Protein AF-A0A7W7GWR1-F1 (afdb_monomer)

Foldseek 3Di:
DDPPDDPPVPVVCCVCVPVVNPDPDFPQDPLVVLLVLLVVLLVVLVVLVVVLVVLVCQLCVLVVVDPDDDDPVSVVVSVVSNVVSVVVSVVSVVSSVVSNLSSQLSNQQSQLCVPPDSSPHRDPLSSCLSSPPPVGDDRPPRPPVRRPHPVSCVVVCCVVCVPPQAPPPDPQFDDWDWDDPDPFKIWTWTAHPQRKIKIWIWGHDPPFQKIKIWIWIAHNVRHTPWIKMKIWGWDADPVQRKIWIKIWIDIPPQTAWIKIWIFGADPVRHTAKIKIWIGGSVRHTAKIWIWGADPLRKIKIWIWGFDADPVRDGDPPDIDTPDMDIDDGDPPPPPPPPPPPPPDPDDDDDDDDDDD

Secondary structure (DSSP, 8-state):
------S-HHHHHHHHS-HHHHS-------HHHHHHHHHHHHHHHHHHHHHHHHHHHHHHHHHHHS-SS--HHHHHHHHHHHHHHHHHHHHHHHHHHHHHHHHHHHHHHHHHHHSS-TTSPPPHHHHHHHTT-TTSPPPTT--TTS---HHHHHHHHHHHSSS----TT-TT-EEEEEEEEETTEEEEEEE-GGG-EEEEEEEEETTTTEEEEEEEEE-TTS-EEEEEEEEEEEEEETTTTEEEEEEEEEETTEEEEEEEEEEEE-TTS-EEEEEEEEEETTS-EEEEEEEEE-TTS-EEEEEEEEEE-TTS-EEEEEEEEEEEEEE---------PPP--------PPPPPPP--

Solvent-accessible surface area (backbone atoms only — not comparable to full-atom values): 20120 Å² total; per-residue (Å²): 138,83,80,82,72,66,93,51,58,62,62,53,46,53,70,70,64,31,67,86,73,77,46,95,68,78,80,83,74,61,43,66,58,28,41,52,48,18,53,51,24,48,49,51,27,52,49,50,58,57,51,50,63,65,52,48,50,63,44,46,45,51,61,67,76,58,70,74,96,60,58,71,69,56,50,51,54,37,52,50,47,39,51,53,39,52,53,50,50,54,50,52,52,54,50,35,50,48,29,45,52,52,16,53,22,32,35,34,48,28,58,62,52,67,82,44,67,92,80,64,74,87,51,70,52,52,56,42,27,28,72,34,44,84,88,42,72,83,65,84,88,55,53,88,86,52,70,54,28,51,57,48,45,50,48,48,43,35,69,77,44,56,72,73,77,71,58,95,85,41,84,66,55,37,78,74,44,78,44,77,79,47,103,43,29,37,39,34,37,26,40,36,71,86,59,19,37,38,39,38,39,40,37,48,49,84,97,60,51,32,36,39,39,38,40,37,34,25,41,64,86,70,47,80,76,48,40,38,36,39,41,35,38,42,51,73,42,80,92,68,39,29,39,39,38,38,37,38,35,27,48,75,88,42,61,61,26,35,36,39,36,40,38,30,36,47,98,86,71,47,75,37,35,36,37,37,41,32,22,38,59,82,70,47,71,59,35,38,39,40,38,40,42,49,97,71,60,24,36,41,41,36,33,32,29,66,26,60,48,98,86,66,47,74,42,83,100,39,67,42,74,81,47,75,50,76,48,76,50,76,78,74,72,70,78,72,74,73,80,82,77,79,76,79,91,81,77,83,85,82,81,81,84,84,82,134

Sequence (356 aa):
MGGETNPYPKETYENTHAPWLSETTPVDVDLDGLREYADLMGKQQTELNHETSHIAHLHDTPSKAWTNQVLGEAAAIRQQLQNNASELSAYLSQLGQSFFNIGSAAQTIADIYADGDATSAASMNDVLFAFGDKSVPRPDGLPKEIGQTYIEAMVEQSAKNPAGTPGATSPEWTNPTVTTMSPYQQLTTSKGPNGQRMEKVVTSVPGSGVTIETTTIYNAKNEVLSTQSVRTVTSYNDKTHTLDKQVESSTNGTVTGHSKTSTTYDNTGKVTAETTVNSDANNKETSTKEFTTAADGSTTEKVTRPAKDEDGNVIKDKRDTTDMVKTGASTTSASATPPTRTYAADADPIERPGGE

Mean predicted aligned error: 17.44 Å

Organism: NCBI:txid135948

pLDDT: mean 77.24, std 15.98, range [36.28, 98.12]

Structure (mmCIF, N/CA/C/O backbone):
data_AF-A0A7W7GWR1-F1
#
_entry.id   AF-A0A7W7GWR1-F1
#
loop_
_atom_site.group_PDB
_atom_site.id
_atom_site.type_symbol
_atom_site.label_atom_id
_atom_site.label_alt_id
_atom_site.label_comp_id
_atom_site.label_asym_id
_atom_site.label_entity_id
_atom_site.label_seq_id
_atom_site.pdbx_PDB_ins_code
_atom_site.Cartn_x
_atom_site.Cartn_y
_atom_site.Cartn_z
_atom_site.occupancy
_atom_site.B_iso_or_equiv
_atom_site.auth_seq_id
_atom_site.auth_comp_id
_atom_site.auth_asym_id
_atom_site.auth_atom_id
_atom_site.pdbx_PDB_model_num
ATOM 1 N N . MET A 1 1 ? -23.478 16.605 -52.790 1.00 43.69 1 MET A N 1
ATOM 2 C CA . MET A 1 1 ? -22.088 17.053 -52.575 1.00 43.69 1 MET A CA 1
ATOM 3 C C . MET A 1 1 ? -22.145 18.288 -51.688 1.00 43.69 1 MET A C 1
ATOM 5 O O . MET A 1 1 ? -22.305 19.384 -52.203 1.00 43.69 1 MET A O 1
ATOM 9 N N . GLY A 1 2 ? -22.171 18.097 -50.368 1.00 44.06 2 GLY A N 1
ATOM 10 C CA . GLY A 1 2 ? -22.081 19.190 -49.398 1.00 44.06 2 GLY A CA 1
ATOM 11 C C . GLY A 1 2 ? -20.635 19.271 -48.939 1.00 44.06 2 GLY A C 1
ATOM 12 O O . GLY A 1 2 ? -20.176 18.359 -48.264 1.00 44.06 2 GLY A O 1
ATOM 13 N N . GLY A 1 3 ? -19.906 20.286 -49.400 1.00 49.19 3 GLY A N 1
ATOM 14 C CA . GLY A 1 3 ? -18.565 20.568 -48.906 1.00 49.19 3 GLY A CA 1
ATOM 15 C C . GLY A 1 3 ? -18.694 21.199 -47.531 1.00 49.19 3 GLY A C 1
ATOM 16 O O . GLY A 1 3 ? -19.233 22.298 -47.416 1.00 49.19 3 GLY A O 1
ATOM 17 N N . GLU A 1 4 ? -18.252 20.490 -46.499 1.00 55.75 4 GLU A N 1
ATOM 18 C CA . GLU A 1 4 ? -18.096 21.057 -45.166 1.00 55.75 4 GLU A CA 1
ATOM 19 C C . GLU A 1 4 ? -17.035 22.160 -45.249 1.00 55.75 4 GLU A C 1
ATOM 21 O O . GLU A 1 4 ? -15.833 21.911 -45.328 1.00 55.75 4 GLU A O 1
ATOM 26 N N . THR A 1 5 ? -17.494 23.408 -45.320 1.00 65.62 5 THR A N 1
ATOM 27 C CA . THR A 1 5 ? -16.657 24.591 -45.140 1.00 65.62 5 THR A CA 1
ATOM 28 C C . THR A 1 5 ? -16.044 24.513 -43.753 1.00 65.62 5 THR A C 1
ATOM 30 O O . THR A 1 5 ? -16.768 24.628 -42.764 1.00 65.62 5 THR A O 1
ATOM 33 N N . ASN A 1 6 ? -14.726 24.300 -43.697 1.00 63.75 6 ASN A N 1
ATOM 34 C CA . ASN A 1 6 ? -13.943 24.378 -42.469 1.00 63.75 6 ASN A CA 1
ATOM 35 C C . ASN A 1 6 ? -14.357 25.657 -41.714 1.00 63.75 6 ASN A C 1
ATOM 37 O O . ASN A 1 6 ? -14.216 26.738 -42.289 1.00 63.75 6 ASN A O 1
ATOM 41 N N . PRO A 1 7 ? -14.898 25.552 -40.485 1.00 72.75 7 PRO A N 1
ATOM 42 C CA . PRO A 1 7 ? -15.382 26.703 -39.724 1.00 72.75 7 PRO A CA 1
ATOM 43 C C . PRO A 1 7 ? -14.255 27.627 -39.242 1.00 72.75 7 PRO A C 1
ATOM 45 O O . PRO A 1 7 ? -14.542 28.743 -38.817 1.00 72.75 7 PRO A O 1
ATOM 48 N N . TYR A 1 8 ? -12.993 27.203 -39.372 1.00 65.69 8 TYR A N 1
ATOM 49 C CA . TYR A 1 8 ? -11.801 27.955 -38.977 1.00 65.69 8 TYR A CA 1
ATOM 50 C C . TYR A 1 8 ? -10.793 28.077 -40.128 1.00 65.69 8 TYR A C 1
ATOM 52 O O . TYR A 1 8 ? -9.626 27.698 -39.989 1.00 65.69 8 TYR A O 1
ATOM 60 N N . PRO A 1 9 ? -11.204 28.545 -41.319 1.00 73.19 9 PRO A N 1
ATOM 61 C CA . PRO A 1 9 ? -10.323 28.544 -42.480 1.00 73.19 9 PRO A CA 1
ATOM 62 C C . PRO A 1 9 ? -9.188 29.559 -42.308 1.00 73.19 9 PRO A C 1
ATOM 64 O O . PRO A 1 9 ? -8.103 29.364 -42.848 1.00 73.19 9 PRO A O 1
ATOM 67 N N . LYS A 1 10 ? -9.420 30.613 -41.516 1.00 74.19 10 LYS A N 1
ATOM 68 C CA . LYS A 1 10 ? -8.445 31.660 -41.233 1.00 74.19 10 LYS A CA 1
ATOM 69 C C . LYS A 1 10 ? -7.412 31.198 -40.210 1.00 74.19 10 LYS A C 1
ATOM 71 O O . LYS A 1 10 ? -6.230 31.322 -40.481 1.00 74.19 10 LYS A O 1
ATOM 76 N N . GLU A 1 11 ? -7.835 30.577 -39.113 1.00 74.94 11 GLU A N 1
ATOM 77 C CA . GLU A 1 11 ? -6.940 30.006 -38.102 1.00 74.94 11 GLU A CA 1
ATOM 78 C C . GLU A 1 11 ? -6.164 28.810 -38.668 1.00 74.94 11 GLU A C 1
ATOM 80 O O . GLU A 1 11 ? -4.984 28.636 -38.377 1.00 74.94 11 GLU A O 1
ATOM 85 N N . THR A 1 12 ? -6.799 28.006 -39.530 1.00 71.38 12 THR A N 1
ATOM 86 C CA . THR A 1 12 ? -6.114 26.928 -40.258 1.00 71.38 12 THR A CA 1
ATOM 87 C C . THR A 1 12 ? -5.053 27.504 -41.193 1.00 71.38 12 THR A C 1
ATOM 89 O O . THR A 1 12 ? -3.936 26.998 -41.225 1.00 71.38 12 THR A O 1
ATOM 92 N N . TYR A 1 13 ? -5.360 28.574 -41.933 1.00 72.00 13 TYR A N 1
ATOM 93 C CA . TYR A 1 13 ? -4.400 29.235 -42.817 1.00 72.00 13 TYR A CA 1
ATOM 94 C C . TYR A 1 13 ? -3.259 29.905 -42.036 1.00 72.00 13 TYR A C 1
ATOM 96 O O . TYR A 1 13 ? -2.098 29.680 -42.357 1.00 72.00 13 TYR A O 1
ATOM 104 N N . GLU A 1 14 ? -3.565 30.654 -40.975 1.00 69.38 14 GLU A N 1
ATOM 105 C CA . GLU A 1 14 ? -2.580 31.333 -40.122 1.00 69.38 14 GLU A CA 1
ATOM 106 C C . GLU A 1 14 ? -1.646 30.342 -39.412 1.00 69.38 14 GLU A C 1
ATOM 108 O O . GLU A 1 14 ? -0.445 30.588 -39.354 1.00 69.38 14 GLU A O 1
ATOM 113 N N . ASN A 1 15 ? -2.150 29.188 -38.959 1.00 64.56 15 ASN A N 1
ATOM 114 C CA . ASN A 1 15 ? -1.313 28.146 -38.355 1.00 64.56 15 ASN A CA 1
ATOM 115 C C . ASN A 1 15 ? -0.489 27.352 -39.377 1.00 64.56 15 ASN A C 1
ATOM 117 O O . ASN A 1 15 ? 0.568 26.845 -39.023 1.00 64.56 15 ASN A O 1
ATOM 121 N N . THR A 1 16 ? -0.952 27.226 -40.626 1.00 60.62 16 THR A N 1
ATOM 122 C CA . THR A 1 16 ? -0.242 26.475 -41.685 1.00 60.62 16 THR A CA 1
ATOM 123 C C . THR A 1 16 ? 0.692 27.335 -42.538 1.00 60.62 16 THR A C 1
ATOM 125 O O . THR A 1 16 ? 1.520 26.791 -43.260 1.00 60.62 16 THR A O 1
ATOM 128 N N . HIS A 1 17 ? 0.578 28.661 -42.453 1.00 56.59 17 HIS A N 1
ATOM 129 C CA . HIS A 1 17 ? 1.421 29.639 -43.156 1.00 56.59 17 HIS A CA 1
ATOM 130 C C . HIS A 1 17 ? 2.141 30.566 -42.176 1.00 56.59 17 HIS A C 1
ATOM 132 O O . HIS A 1 17 ? 2.536 31.680 -42.526 1.00 56.59 17 HIS A O 1
ATOM 138 N N . ALA A 1 18 ? 2.282 30.129 -40.927 1.00 60.28 18 ALA A N 1
ATOM 139 C CA . ALA A 1 18 ? 3.058 30.863 -39.957 1.00 60.28 18 ALA A CA 1
ATOM 140 C C . ALA A 1 18 ? 4.518 30.975 -40.450 1.00 60.28 18 ALA A C 1
ATOM 142 O O . ALA A 1 18 ? 5.036 30.011 -41.013 1.00 60.28 18 ALA A O 1
ATOM 143 N N . PRO A 1 19 ? 5.208 32.110 -40.235 1.00 53.56 19 PRO A N 1
ATOM 144 C CA . PRO A 1 19 ? 6.549 32.350 -40.783 1.00 53.56 19 PRO A CA 1
ATOM 145 C C . PRO A 1 19 ? 7.591 31.272 -40.437 1.00 53.56 19 PRO A C 1
ATOM 147 O O . PRO A 1 19 ? 8.526 31.053 -41.200 1.00 53.56 19 PRO A O 1
ATOM 150 N N . TRP A 1 20 ? 7.405 30.556 -39.320 1.00 54.50 20 TRP A N 1
ATOM 151 C CA . TRP A 1 20 ? 8.254 29.434 -38.900 1.00 54.50 20 TRP A CA 1
ATOM 152 C C . TRP A 1 20 ? 8.088 28.161 -39.754 1.00 54.50 20 TRP A C 1
ATOM 154 O O . TRP A 1 20 ? 8.939 27.282 -39.691 1.00 54.50 20 TRP A O 1
ATOM 164 N N . LEU A 1 21 ? 7.020 28.055 -40.557 1.00 55.00 21 LEU A N 1
ATOM 165 C CA . LEU A 1 21 ? 6.795 26.963 -41.516 1.00 55.00 21 LEU A CA 1
ATOM 166 C C . LEU A 1 21 ? 7.356 27.264 -42.910 1.00 55.00 21 LEU A C 1
ATOM 168 O O . LEU A 1 21 ? 7.650 26.331 -43.655 1.00 55.00 21 LEU A O 1
ATOM 172 N N . SER A 1 22 ? 7.457 28.540 -43.295 1.00 57.97 22 SER A N 1
ATOM 173 C CA . SER A 1 22 ? 7.745 28.936 -44.680 1.00 57.97 22 SER A CA 1
ATOM 174 C C . SER A 1 22 ? 9.146 29.489 -44.923 1.00 57.97 22 SER A C 1
ATOM 176 O O . SER A 1 22 ? 9.503 29.681 -46.084 1.00 57.97 22 SER A O 1
ATOM 178 N N . GLU A 1 23 ? 9.951 29.751 -43.891 1.00 50.62 23 GLU A N 1
ATOM 179 C CA . GLU A 1 23 ? 11.259 30.380 -44.079 1.00 50.62 23 GLU A CA 1
ATOM 180 C C . GLU A 1 23 ? 12.374 29.679 -43.306 1.00 50.62 23 GLU A C 1
ATOM 182 O O . GLU A 1 23 ? 12.252 29.343 -42.133 1.00 50.62 23 GLU A O 1
ATOM 187 N N . THR A 1 24 ? 13.482 29.507 -44.025 1.00 50.91 24 THR A N 1
ATOM 188 C CA . THR A 1 24 ? 14.796 28.911 -43.736 1.00 50.91 24 THR A CA 1
ATOM 189 C C . THR A 1 24 ? 15.533 29.454 -42.505 1.00 50.91 24 THR A C 1
ATOM 191 O O . THR A 1 24 ? 16.760 29.396 -42.463 1.00 50.91 24 THR A O 1
ATOM 194 N N . THR A 1 25 ? 14.835 30.020 -41.524 1.00 49.09 25 THR A N 1
ATOM 195 C CA . THR A 1 25 ? 15.442 30.409 -40.253 1.00 49.09 25 THR A CA 1
ATOM 196 C C . THR A 1 25 ? 15.704 29.121 -39.480 1.00 49.09 25 THR A C 1
ATOM 198 O O . THR A 1 25 ? 14.739 28.430 -39.147 1.00 49.09 25 THR A O 1
ATOM 201 N N . PRO A 1 26 ? 16.971 28.742 -39.234 1.00 56.28 26 PRO A N 1
ATOM 202 C CA . PRO A 1 26 ? 17.262 27.573 -38.424 1.00 56.28 26 PRO A CA 1
ATOM 203 C C . PRO A 1 26 ? 16.588 27.770 -37.067 1.00 56.28 26 PRO A C 1
ATOM 205 O O . PRO A 1 26 ? 16.785 28.800 -36.419 1.00 56.28 26 PRO A O 1
ATOM 208 N N . VAL A 1 27 ? 15.740 26.823 -36.674 1.00 56.53 27 VAL A N 1
ATOM 209 C CA . VAL A 1 27 ? 15.253 26.760 -35.298 1.00 56.53 27 VAL A CA 1
ATOM 210 C C . VAL A 1 27 ? 16.471 26.391 -34.466 1.00 56.53 27 VAL A C 1
ATOM 212 O O . VAL A 1 27 ? 16.973 25.276 -34.584 1.00 56.53 27 VAL A O 1
ATOM 215 N N . ASP A 1 28 ? 16.979 27.347 -33.693 1.00 64.38 28 ASP A N 1
ATOM 216 C CA . ASP A 1 28 ? 18.033 27.082 -32.722 1.00 64.38 28 ASP A CA 1
ATOM 217 C C . ASP A 1 28 ? 17.433 26.210 -31.615 1.00 64.38 28 ASP A C 1
ATOM 219 O O . ASP A 1 28 ? 16.484 26.613 -30.934 1.00 64.38 28 ASP A O 1
ATOM 223 N N . VAL A 1 29 ? 17.904 24.968 -31.518 1.00 68.12 29 VAL A N 1
ATOM 224 C CA . VAL A 1 29 ? 17.412 24.010 -30.531 1.00 68.12 29 VAL A CA 1
ATOM 225 C C . VAL A 1 29 ? 18.302 24.127 -29.303 1.00 68.12 29 VAL A C 1
ATOM 227 O O . VAL A 1 29 ? 19.463 23.729 -29.331 1.00 68.12 29 VAL A O 1
ATOM 230 N N . ASP A 1 30 ? 17.743 24.636 -28.207 1.00 80.06 30 ASP A N 1
ATOM 231 C CA . ASP A 1 30 ? 18.420 24.645 -26.911 1.00 80.06 30 ASP A CA 1
ATOM 232 C C . ASP A 1 30 ? 18.503 23.214 -26.349 1.00 80.06 30 ASP A C 1
ATOM 234 O O . ASP A 1 30 ? 17.588 22.713 -25.689 1.00 80.06 30 ASP A O 1
ATOM 238 N N . LEU A 1 31 ? 19.599 22.524 -26.671 1.00 81.56 31 LEU A N 1
ATOM 239 C CA . LEU A 1 31 ? 19.834 21.134 -26.274 1.00 81.56 31 LEU A CA 1
ATOM 240 C C . LEU A 1 31 ? 19.991 20.983 -24.761 1.00 81.56 31 LEU A C 1
ATOM 242 O O . LEU A 1 31 ? 19.562 19.976 -24.196 1.00 81.56 31 LEU A O 1
ATOM 246 N N . ASP A 1 32 ? 20.579 21.979 -24.100 1.00 80.06 32 ASP A N 1
ATOM 247 C CA . ASP A 1 32 ? 20.724 21.974 -22.646 1.00 80.06 32 ASP A CA 1
ATOM 248 C C . ASP A 1 32 ? 19.363 22.192 -21.978 1.00 80.06 32 ASP A C 1
ATOM 250 O O . ASP A 1 32 ? 19.019 21.460 -21.046 1.00 80.06 32 ASP A O 1
ATOM 254 N N . GLY A 1 33 ? 18.533 23.078 -22.535 1.00 82.44 33 GLY A N 1
ATOM 255 C CA . GLY A 1 33 ? 17.135 23.243 -22.138 1.00 82.44 33 GLY A CA 1
ATOM 256 C C . GLY A 1 33 ? 16.299 21.967 -22.312 1.00 82.44 33 GLY A C 1
ATOM 257 O O . GLY A 1 33 ? 15.494 21.635 -21.440 1.00 82.44 33 GLY A O 1
ATOM 258 N N . LEU A 1 34 ? 16.508 21.191 -23.384 1.00 80.38 34 LEU A N 1
ATOM 259 C CA . LEU A 1 34 ? 15.831 19.897 -23.577 1.00 80.38 34 LEU A CA 1
ATOM 260 C C . LEU A 1 34 ? 16.274 18.833 -22.562 1.00 80.38 34 LEU A C 1
ATOM 262 O O . LEU A 1 34 ? 15.434 18.063 -22.087 1.00 80.38 34 LEU A O 1
ATOM 266 N N . ARG A 1 35 ? 17.562 18.791 -22.196 1.00 79.62 35 ARG A N 1
ATOM 267 C CA . ARG A 1 35 ? 18.068 17.895 -21.139 1.00 79.62 35 ARG A CA 1
ATOM 268 C C . ARG A 1 35 ? 17.520 18.274 -19.770 1.00 79.62 35 ARG A C 1
ATOM 270 O O . ARG A 1 35 ? 17.089 17.393 -19.026 1.00 79.62 35 ARG A O 1
ATOM 277 N N . GLU A 1 36 ? 17.502 19.566 -19.449 1.00 80.06 36 GLU A N 1
ATOM 278 C CA . GLU A 1 36 ? 16.900 20.072 -18.214 1.00 80.06 36 GLU A CA 1
ATOM 279 C C . GLU A 1 36 ? 15.403 19.743 -18.162 1.00 80.06 36 GLU A C 1
ATOM 281 O O . GLU A 1 36 ? 14.902 19.264 -17.144 1.00 80.06 36 GLU A O 1
ATOM 286 N N . TYR A 1 37 ? 14.690 19.913 -19.276 1.00 82.69 37 TYR A N 1
ATOM 287 C CA . TYR A 1 37 ? 13.282 19.546 -19.378 1.00 82.69 37 TYR A CA 1
ATOM 288 C C . TYR A 1 37 ? 13.049 18.043 -19.167 1.00 82.69 37 TYR A C 1
ATOM 290 O O . TYR A 1 37 ? 12.138 17.664 -18.427 1.00 82.69 37 TYR A O 1
ATOM 298 N N . ALA A 1 38 ? 13.881 17.178 -19.754 1.00 77.38 38 ALA A N 1
ATOM 299 C CA . ALA A 1 38 ? 13.808 15.734 -19.544 1.00 77.38 38 ALA A CA 1
ATOM 300 C C . ALA A 1 38 ? 14.016 15.346 -18.068 1.00 77.38 38 ALA A C 1
ATOM 302 O O . ALA A 1 38 ? 13.239 14.557 -17.521 1.00 77.38 38 ALA A O 1
ATOM 303 N N . ASP A 1 39 ? 15.008 15.948 -17.404 1.00 77.69 39 ASP A N 1
ATOM 304 C CA . ASP A 1 39 ? 15.264 15.759 -15.971 1.00 77.69 39 ASP A CA 1
ATOM 305 C C . ASP A 1 39 ? 14.082 16.241 -15.110 1.00 77.69 39 ASP A C 1
ATOM 307 O O . ASP A 1 39 ? 13.632 15.531 -14.205 1.00 77.69 39 ASP A O 1
ATOM 311 N N . LEU A 1 40 ? 13.503 17.403 -15.431 1.00 82.06 40 LEU A N 1
ATOM 312 C CA . LEU A 1 40 ? 12.305 17.918 -14.762 1.00 82.06 40 LEU A CA 1
ATOM 313 C C . LEU A 1 40 ? 11.108 16.973 -14.917 1.00 82.06 40 LEU A C 1
ATOM 315 O O . LEU A 1 40 ? 10.421 16.709 -13.930 1.00 82.06 40 LEU A O 1
ATOM 319 N N . MET A 1 41 ? 10.866 16.422 -16.109 1.00 83.44 41 MET A N 1
ATOM 320 C CA . MET A 1 41 ? 9.794 15.441 -16.322 1.00 83.44 41 MET A CA 1
ATOM 321 C C . MET A 1 41 ? 10.025 14.154 -15.515 1.00 83.44 41 MET A C 1
ATOM 323 O O . MET A 1 41 ? 9.083 13.635 -14.913 1.00 83.44 41 MET A O 1
ATOM 327 N N . GLY A 1 42 ? 11.268 13.667 -15.427 1.00 73.69 42 GLY A N 1
ATOM 328 C CA . GLY A 1 42 ? 11.622 12.513 -14.590 1.00 73.69 42 GLY A CA 1
ATOM 329 C C . GLY A 1 42 ? 11.413 12.769 -13.091 1.00 73.69 42 GLY A C 1
ATOM 330 O O . GLY A 1 42 ? 10.882 11.916 -12.366 1.00 73.69 42 GLY A O 1
ATOM 331 N N . LYS A 1 43 ? 11.753 13.974 -12.618 1.00 77.38 43 LYS A N 1
ATOM 332 C CA . LYS A 1 43 ? 11.467 14.418 -11.243 1.00 77.38 43 LYS A CA 1
ATOM 333 C C . LYS A 1 43 ? 9.965 14.492 -10.976 1.00 77.38 43 LYS A C 1
ATOM 335 O O . LYS A 1 43 ? 9.519 13.937 -9.976 1.00 77.38 43 LYS A O 1
ATOM 340 N N . GLN A 1 44 ? 9.188 15.084 -11.886 1.00 85.19 44 GLN A N 1
ATOM 341 C CA . GLN A 1 44 ? 7.727 15.176 -11.771 1.00 85.19 44 GLN A CA 1
ATOM 342 C C . GLN A 1 44 ? 7.054 13.800 -11.778 1.00 85.19 44 GLN A C 1
ATOM 344 O O . GLN A 1 44 ? 6.146 13.559 -10.989 1.00 85.19 44 GLN A O 1
ATOM 349 N N . GLN A 1 45 ? 7.526 12.854 -12.593 1.00 84.62 45 GLN A N 1
ATOM 350 C CA . GLN A 1 45 ? 7.064 11.466 -12.538 1.00 84.62 45 GLN A CA 1
ATOM 351 C C . GLN A 1 45 ? 7.338 10.833 -11.163 1.00 84.62 45 GLN A C 1
ATOM 353 O O . GLN A 1 45 ? 6.475 10.155 -10.601 1.00 84.62 45 GLN A O 1
ATOM 358 N N . THR A 1 46 ? 8.539 11.036 -10.619 1.00 75.62 46 THR A N 1
ATOM 359 C CA . THR A 1 46 ? 8.934 10.485 -9.315 1.00 75.62 46 THR A CA 1
ATOM 360 C C . THR A 1 46 ? 8.102 11.084 -8.181 1.00 75.62 46 THR A C 1
ATOM 362 O O . THR A 1 46 ? 7.618 10.350 -7.319 1.00 75.62 46 THR A O 1
ATOM 365 N N . GLU A 1 47 ? 7.890 12.399 -8.208 1.00 82.94 47 GLU A N 1
ATOM 366 C CA . GLU A 1 47 ? 7.041 13.127 -7.263 1.00 82.94 47 GLU A CA 1
ATOM 367 C C . GLU A 1 47 ? 5.583 12.662 -7.355 1.00 82.94 47 GLU A C 1
ATOM 369 O O . GLU A 1 47 ? 4.987 12.309 -6.340 1.00 82.94 47 GLU A O 1
ATOM 374 N N . LEU A 1 48 ? 5.036 12.528 -8.566 1.00 84.00 48 LEU A N 1
ATOM 375 C CA . LEU A 1 48 ? 3.687 12.005 -8.784 1.00 84.00 48 LEU A CA 1
ATOM 376 C C . LEU A 1 48 ? 3.522 10.592 -8.206 1.00 84.00 48 LEU A C 1
ATOM 378 O O . LEU A 1 48 ? 2.520 10.303 -7.551 1.00 84.00 48 LEU A O 1
ATOM 382 N N . ASN A 1 49 ? 4.506 9.712 -8.407 1.00 75.94 49 ASN A N 1
ATOM 383 C CA . ASN A 1 49 ? 4.492 8.363 -7.840 1.00 75.94 49 ASN A CA 1
ATOM 384 C C . ASN A 1 49 ? 4.531 8.386 -6.304 1.00 75.94 49 ASN A C 1
ATOM 386 O O . ASN A 1 49 ? 3.833 7.597 -5.662 1.00 75.94 49 ASN A O 1
ATOM 390 N N . HIS A 1 50 ? 5.310 9.297 -5.713 1.00 78.81 50 HIS A N 1
ATOM 391 C CA . HIS A 1 50 ? 5.347 9.503 -4.266 1.00 78.81 50 HIS A CA 1
ATOM 392 C C . HIS A 1 50 ? 3.986 9.988 -3.737 1.00 78.81 50 HIS A C 1
ATOM 394 O O . HIS A 1 50 ? 3.422 9.374 -2.828 1.00 78.81 50 HIS A O 1
ATOM 400 N N . GLU A 1 51 ? 3.400 11.011 -4.359 1.00 80.31 51 GLU A N 1
ATOM 401 C CA . GLU A 1 51 ? 2.103 11.586 -3.974 1.00 80.31 51 GLU A CA 1
ATOM 402 C C . GLU A 1 51 ? 0.929 10.620 -4.166 1.00 80.31 51 GLU A C 1
ATOM 404 O O . GLU A 1 51 ? -0.002 10.580 -3.357 1.00 80.31 51 GLU A O 1
ATOM 409 N N . THR A 1 52 ? 0.985 9.756 -5.181 1.00 74.19 52 THR A N 1
ATOM 410 C CA . THR A 1 52 ? -0.053 8.738 -5.411 1.00 74.19 52 THR A CA 1
ATOM 411 C C . THR A 1 52 ? -0.197 7.801 -4.203 1.00 74.19 52 THR A C 1
ATOM 413 O O . THR A 1 52 ? -1.304 7.352 -3.893 1.00 74.19 52 THR A O 1
ATOM 416 N N . SER A 1 53 ? 0.884 7.563 -3.449 1.00 72.94 53 SER A N 1
ATOM 417 C CA . SER A 1 53 ? 0.828 6.779 -2.208 1.00 72.94 53 SER A CA 1
ATOM 418 C C . SER A 1 53 ? 0.030 7.473 -1.094 1.00 72.94 53 SER A C 1
ATOM 420 O O . SER A 1 53 ? -0.669 6.806 -0.331 1.00 72.94 53 SER A O 1
ATOM 422 N N . HIS A 1 54 ? 0.054 8.808 -1.034 1.00 77.69 54 HIS A N 1
ATOM 423 C CA . HIS A 1 54 ? -0.746 9.591 -0.092 1.00 77.69 54 HIS A CA 1
ATOM 424 C C . HIS A 1 54 ? -2.229 9.599 -0.484 1.00 77.69 54 HIS A C 1
ATOM 426 O O . HIS A 1 54 ? -3.108 9.527 0.380 1.00 77.69 54 HIS A O 1
ATOM 432 N N . ILE A 1 55 ? -2.517 9.589 -1.787 1.00 79.25 55 ILE A N 1
ATOM 433 C CA . ILE A 1 55 ? -3.878 9.517 -2.338 1.00 79.25 55 ILE A CA 1
ATOM 434 C C . ILE A 1 55 ? -4.513 8.138 -2.112 1.00 79.25 55 ILE A C 1
ATOM 436 O O . ILE A 1 55 ? -5.736 8.042 -2.003 1.00 79.25 55 ILE A O 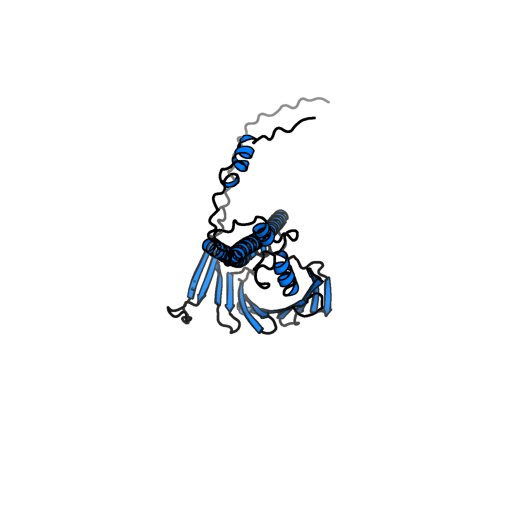1
ATOM 440 N N . ALA A 1 56 ? -3.720 7.074 -1.937 1.00 75.19 56 ALA A N 1
ATOM 441 C CA . ALA A 1 56 ? -4.234 5.737 -1.624 1.00 75.19 56 ALA A CA 1
ATOM 442 C C . ALA A 1 56 ? -5.129 5.715 -0.366 1.00 75.19 56 ALA A C 1
ATOM 444 O O . ALA A 1 56 ? -6.051 4.904 -0.257 1.00 75.19 56 ALA A O 1
ATOM 445 N N . HIS A 1 57 ? -4.946 6.660 0.563 1.00 78.44 57 HIS A N 1
ATOM 446 C CA . HIS A 1 57 ? -5.840 6.814 1.708 1.00 78.44 57 HIS A CA 1
ATOM 447 C C . HIS A 1 57 ? -7.275 7.206 1.321 1.00 78.44 57 HIS A C 1
ATOM 449 O O . HIS A 1 57 ? -8.205 6.800 2.020 1.00 78.44 57 HIS A O 1
ATOM 455 N N . LEU A 1 58 ? -7.493 7.929 0.216 1.00 76.06 58 LEU A N 1
ATOM 456 C CA . LEU A 1 58 ? -8.838 8.257 -0.280 1.00 76.06 58 LEU A CA 1
ATOM 457 C C . LEU A 1 58 ? -9.595 7.013 -0.751 1.00 76.06 58 LEU A C 1
ATOM 459 O O . LEU A 1 58 ? -10.809 6.939 -0.581 1.00 76.06 58 LEU A O 1
ATOM 463 N N . HIS A 1 59 ? -8.880 6.023 -1.287 1.00 75.62 59 HIS A N 1
ATOM 464 C CA . HIS A 1 59 ? -9.455 4.736 -1.669 1.00 75.62 59 HIS A CA 1
ATOM 465 C C . HIS A 1 59 ? -9.859 3.910 -0.436 1.00 75.62 59 HIS A C 1
ATOM 467 O O . HIS A 1 59 ? -10.940 3.318 -0.377 1.00 75.62 59 HIS A O 1
ATOM 473 N N . ASP A 1 60 ? -9.007 3.910 0.587 1.00 77.94 60 ASP A N 1
ATOM 474 C CA . ASP A 1 60 ? -9.188 3.087 1.780 1.00 77.94 60 ASP A CA 1
ATOM 475 C C . ASP A 1 60 ? -10.196 3.658 2.782 1.00 77.94 60 ASP A C 1
ATOM 477 O O . ASP A 1 60 ? -10.899 2.900 3.458 1.00 77.94 60 ASP A O 1
ATOM 481 N N . THR A 1 61 ? -10.264 4.982 2.913 1.00 84.00 61 THR A N 1
ATOM 482 C CA . THR A 1 61 ? -11.066 5.656 3.946 1.00 84.00 61 THR A CA 1
ATOM 483 C C . THR A 1 61 ? -12.551 5.280 3.884 1.00 84.00 61 THR A C 1
ATOM 485 O O . THR A 1 61 ? -13.085 4.913 4.930 1.00 84.00 61 THR A O 1
ATOM 488 N N . PRO A 1 62 ? -13.223 5.242 2.714 1.00 80.31 62 PRO A N 1
ATOM 489 C CA . PRO A 1 62 ? -14.611 4.782 2.606 1.00 80.31 62 PRO A CA 1
ATOM 490 C C . PRO A 1 62 ? -14.830 3.359 3.137 1.00 80.31 62 PRO A C 1
ATOM 492 O O . PRO A 1 62 ? -15.825 3.078 3.805 1.00 80.31 62 PRO A O 1
ATOM 495 N N . SER A 1 63 ? -13.893 2.445 2.873 1.00 75.25 63 SER A N 1
ATOM 496 C CA . SER A 1 63 ? -13.998 1.057 3.345 1.00 75.25 63 SER A CA 1
ATOM 497 C C . SER A 1 63 ? -13.835 0.939 4.865 1.00 75.25 63 SER A C 1
ATOM 499 O O . SER A 1 63 ? -14.491 0.111 5.495 1.00 75.25 63 SER A O 1
ATOM 501 N N . LYS A 1 64 ? -13.005 1.808 5.457 1.00 84.31 64 LYS A N 1
ATOM 502 C CA . LYS A 1 64 ? -12.711 1.845 6.897 1.00 84.31 64 LYS A CA 1
ATOM 503 C C . LYS A 1 64 ? -13.772 2.611 7.694 1.00 84.31 64 LYS A C 1
ATOM 505 O O . LYS A 1 64 ? -14.094 2.209 8.807 1.00 84.31 64 LYS A O 1
ATOM 510 N N . ALA A 1 65 ? -14.339 3.675 7.127 1.00 79.31 65 ALA A N 1
ATOM 511 C CA . ALA A 1 65 ? -15.354 4.512 7.770 1.00 79.31 65 ALA A CA 1
ATOM 512 C C . ALA A 1 65 ? -16.710 3.802 7.923 1.00 79.31 65 ALA A C 1
ATOM 514 O O . ALA A 1 65 ? -17.459 4.088 8.855 1.00 79.31 65 ALA A O 1
ATOM 515 N N . TRP A 1 66 ? -17.017 2.855 7.032 1.00 81.12 66 TRP A N 1
ATOM 516 C CA . TRP A 1 66 ? -18.289 2.130 7.006 1.00 81.12 66 TRP A CA 1
ATOM 517 C C . TRP A 1 66 ? -18.074 0.620 7.071 1.00 81.12 66 TRP A C 1
ATOM 519 O O . TRP A 1 66 ? -18.324 -0.118 6.111 1.00 81.12 66 TRP A O 1
ATOM 529 N N . THR A 1 67 ? -17.601 0.169 8.231 1.00 67.94 67 THR A N 1
ATOM 530 C CA . THR A 1 67 ? -17.554 -1.251 8.585 1.00 67.94 67 THR A CA 1
ATOM 531 C C . THR A 1 67 ? -18.939 -1.695 9.095 1.00 67.94 67 THR A C 1
ATOM 533 O O . THR A 1 67 ? -19.578 -0.963 9.846 1.00 67.94 67 THR A O 1
ATOM 536 N N . ASN A 1 68 ? -19.415 -2.889 8.696 1.00 69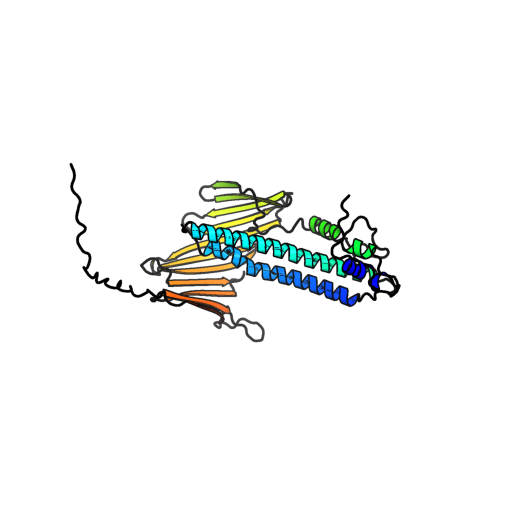.06 68 ASN A N 1
ATOM 537 C CA . ASN A 1 68 ? -20.728 -3.506 9.032 1.00 69.06 68 ASN A CA 1
ATOM 538 C C . ASN A 1 68 ? -21.940 -3.106 8.153 1.00 69.06 68 ASN A C 1
ATOM 540 O O . ASN A 1 68 ? -21.777 -2.573 7.055 1.00 69.06 68 ASN A O 1
ATOM 544 N N . GLN A 1 69 ? -23.160 -3.469 8.592 1.00 62.09 69 GLN A N 1
ATOM 545 C CA . GLN A 1 69 ? -24.428 -3.156 7.918 1.00 62.09 69 GLN A CA 1
ATOM 546 C C . GLN A 1 69 ? -24.652 -1.641 7.884 1.00 62.09 69 GLN A C 1
ATOM 548 O O . GLN A 1 69 ? -25.166 -1.042 8.825 1.00 62.09 69 GLN A O 1
ATOM 553 N N . VAL A 1 70 ? -24.250 -1.0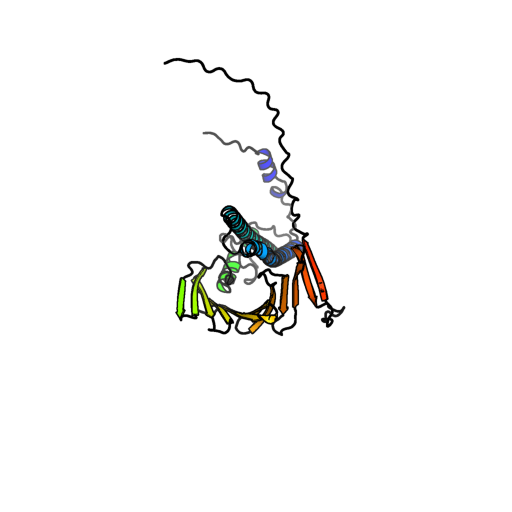29 6.777 1.00 75.81 70 VAL A N 1
ATOM 554 C CA . VAL A 1 70 ? -24.599 0.346 6.430 1.00 75.81 70 VAL A CA 1
ATOM 555 C C . VAL A 1 70 ? -25.981 0.391 5.791 1.00 75.81 70 VAL A C 1
ATOM 557 O O . VAL A 1 70 ? -26.383 -0.537 5.087 1.00 75.81 70 VAL A O 1
ATOM 560 N N . LEU A 1 71 ? -26.688 1.500 6.009 1.00 85.75 71 LEU A N 1
ATOM 561 C CA . LEU A 1 71 ? -27.890 1.837 5.247 1.00 85.75 71 LEU A CA 1
ATOM 562 C C . LEU A 1 71 ? -27.575 1.792 3.741 1.00 85.75 71 LEU A C 1
ATOM 564 O O . LEU A 1 71 ? -26.447 2.084 3.331 1.00 85.75 71 LEU A O 1
ATOM 568 N N . GLY A 1 72 ? -28.555 1.413 2.917 1.00 82.31 72 GLY A N 1
ATOM 569 C CA . GLY A 1 72 ? -28.349 1.193 1.480 1.00 82.31 72 GLY A CA 1
ATOM 570 C C . GLY A 1 72 ? -27.757 2.411 0.763 1.00 82.31 72 GLY A C 1
ATOM 571 O O . GLY A 1 72 ? -26.889 2.268 -0.098 1.00 82.31 72 GLY A O 1
ATOM 572 N N . GLU A 1 73 ? -28.140 3.614 1.182 1.00 78.81 73 GLU A N 1
ATOM 573 C CA . GLU A 1 73 ? -27.634 4.884 0.663 1.00 78.81 73 GLU A CA 1
ATOM 574 C C . GLU A 1 73 ? -26.146 5.087 0.990 1.00 78.81 73 GLU A C 1
ATOM 576 O O . GLU A 1 73 ? -25.370 5.508 0.133 1.00 78.81 73 GLU A O 1
ATOM 581 N N . ALA A 1 74 ? -25.713 4.725 2.202 1.00 74.25 74 ALA A N 1
ATOM 582 C CA . ALA A 1 74 ? -24.307 4.805 2.598 1.00 74.25 74 ALA A CA 1
ATOM 583 C C . ALA A 1 74 ? -23.449 3.762 1.861 1.00 74.25 74 ALA A C 1
ATOM 585 O O . ALA A 1 74 ? -22.308 4.047 1.494 1.00 74.25 74 ALA A O 1
ATOM 586 N N . ALA A 1 75 ? -24.003 2.580 1.571 1.00 73.25 75 ALA A N 1
ATOM 587 C CA . ALA A 1 75 ? -23.336 1.585 0.733 1.00 73.25 75 ALA A CA 1
ATOM 588 C C . ALA A 1 75 ? -23.151 2.077 -0.717 1.00 73.25 75 ALA A C 1
ATOM 590 O O . ALA A 1 75 ? -22.087 1.855 -1.299 1.00 73.25 75 ALA A O 1
ATOM 591 N N . ALA A 1 76 ? -24.140 2.785 -1.276 1.00 74.75 76 ALA A N 1
ATOM 592 C CA . ALA A 1 76 ? -24.051 3.380 -2.609 1.00 74.75 76 ALA A CA 1
ATOM 593 C C . ALA A 1 76 ? -22.996 4.500 -2.679 1.00 74.75 76 ALA A C 1
ATOM 595 O O . ALA A 1 76 ? -22.158 4.493 -3.581 1.00 74.75 76 ALA A O 1
ATOM 596 N N . ILE A 1 77 ? -22.973 5.408 -1.694 1.00 77.50 77 ILE A N 1
ATOM 597 C CA . ILE A 1 77 ? -21.959 6.475 -1.603 1.00 77.50 77 ILE A CA 1
ATOM 598 C C . ILE A 1 77 ? -20.555 5.876 -1.458 1.00 77.50 77 ILE A C 1
ATOM 600 O O . ILE A 1 77 ? -19.625 6.313 -2.136 1.00 77.50 77 ILE A O 1
ATOM 604 N N . ARG A 1 78 ? -20.395 4.839 -0.624 1.00 79.81 78 ARG A N 1
ATOM 605 C CA . ARG A 1 78 ? -19.120 4.124 -0.477 1.00 79.81 78 ARG A CA 1
ATOM 606 C C . ARG A 1 78 ? -18.628 3.574 -1.813 1.00 79.81 78 ARG A C 1
ATOM 608 O O . ARG A 1 78 ? -17.472 3.798 -2.158 1.00 79.81 78 ARG A O 1
ATOM 615 N N . GLN A 1 79 ? -19.496 2.890 -2.559 1.00 77.88 79 GLN A N 1
ATOM 616 C CA . GLN A 1 79 ? -19.141 2.329 -3.862 1.00 77.88 79 GLN A CA 1
ATOM 617 C C . GLN A 1 79 ? -18.752 3.424 -4.865 1.00 77.88 79 GLN A C 1
ATOM 619 O O . GLN A 1 79 ? -17.773 3.270 -5.590 1.00 77.88 79 GLN A O 1
ATOM 624 N N . GLN A 1 80 ? -19.480 4.542 -4.886 1.00 79.94 80 GLN A N 1
ATOM 625 C CA . GLN A 1 80 ? -19.168 5.666 -5.767 1.00 79.94 80 GLN A CA 1
ATOM 626 C C . GLN A 1 80 ? -17.801 6.287 -5.443 1.00 79.94 80 GLN A C 1
ATOM 628 O O . GLN A 1 80 ? -17.017 6.542 -6.351 1.00 79.94 80 GLN A O 1
ATOM 633 N N . LEU A 1 81 ? -17.484 6.489 -4.160 1.00 80.38 81 LEU A N 1
ATOM 634 C CA . LEU A 1 81 ? -16.180 7.015 -3.743 1.00 80.38 81 LEU A CA 1
ATOM 635 C C . LEU A 1 81 ? -15.031 6.071 -4.113 1.00 80.38 81 LEU A C 1
ATOM 637 O O . LEU A 1 81 ? -13.979 6.537 -4.544 1.00 80.38 81 LEU A O 1
ATOM 641 N N . GLN A 1 82 ? -15.241 4.759 -3.990 1.00 78.38 82 GLN A N 1
ATOM 642 C CA . GLN A 1 82 ? -14.259 3.762 -4.417 1.00 78.38 82 GLN A CA 1
ATOM 643 C C . GLN A 1 82 ? -14.025 3.816 -5.930 1.00 78.38 82 GLN A C 1
ATOM 645 O O . GLN A 1 82 ? -12.874 3.878 -6.351 1.00 78.38 82 GLN A O 1
ATOM 650 N N . ASN A 1 83 ? -15.091 3.882 -6.734 1.00 74.81 83 ASN A N 1
ATOM 651 C CA . ASN A 1 83 ? -14.977 4.005 -8.189 1.00 74.81 83 ASN A CA 1
ATOM 652 C C . ASN A 1 83 ? -14.214 5.280 -8.588 1.00 74.81 83 ASN A C 1
ATOM 654 O O . ASN A 1 83 ? -13.266 5.204 -9.365 1.00 74.81 83 ASN A O 1
ATOM 658 N N . ASN A 1 84 ? -14.559 6.430 -7.997 1.00 77.81 84 ASN A N 1
ATOM 659 C CA . ASN A 1 84 ? -13.874 7.699 -8.263 1.00 77.81 84 ASN A CA 1
ATOM 660 C C . ASN A 1 84 ? -12.382 7.634 -7.896 1.00 77.81 84 ASN A C 1
ATOM 662 O O . ASN A 1 84 ? -11.535 8.158 -8.617 1.00 77.81 84 ASN A O 1
ATOM 666 N N . ALA A 1 85 ? -12.045 6.991 -6.774 1.00 76.19 85 ALA A N 1
ATOM 667 C CA . ALA A 1 85 ? -10.657 6.813 -6.360 1.00 76.19 85 ALA A CA 1
ATOM 668 C C . ALA A 1 85 ? -9.882 5.901 -7.329 1.00 76.19 85 ALA A C 1
ATOM 670 O O . ALA A 1 85 ? -8.721 6.179 -7.634 1.00 76.19 85 ALA A O 1
ATOM 671 N N . SER A 1 86 ? -10.516 4.844 -7.849 1.00 74.12 86 SER A N 1
ATOM 672 C CA . SER A 1 86 ? -9.923 3.983 -8.878 1.00 74.12 86 SER A CA 1
ATOM 673 C C . SER A 1 86 ? -9.692 4.728 -10.197 1.00 74.12 86 SER A C 1
ATOM 675 O O . SER A 1 86 ? -8.618 4.596 -10.782 1.00 74.12 86 SER A O 1
ATOM 677 N N . GLU A 1 87 ? -10.648 5.544 -10.646 1.00 73.88 87 GLU A N 1
ATOM 678 C CA . GLU A 1 87 ? -10.499 6.378 -11.848 1.00 73.88 87 GLU A CA 1
ATOM 679 C C . GLU A 1 87 ? -9.361 7.395 -11.698 1.00 73.88 87 GLU A C 1
ATOM 681 O O . GLU A 1 87 ? -8.525 7.525 -12.594 1.00 73.88 87 GLU A O 1
ATOM 686 N N . LEU A 1 88 ? -9.269 8.060 -10.541 1.00 82.62 88 LEU A N 1
ATOM 687 C CA . LEU A 1 88 ? -8.171 8.977 -10.240 1.00 82.62 88 LEU A CA 1
ATOM 688 C C . LEU A 1 88 ? -6.816 8.259 -10.266 1.00 82.62 88 LEU A C 1
ATOM 690 O O . LEU A 1 88 ? -5.862 8.773 -10.843 1.00 82.62 88 LEU A O 1
ATOM 694 N N . SER A 1 89 ? -6.723 7.063 -9.681 1.00 77.81 89 SER A N 1
ATOM 695 C CA . SER A 1 89 ? -5.487 6.275 -9.702 1.00 77.81 89 SER A CA 1
ATOM 696 C C . SER A 1 89 ? -5.066 5.902 -11.128 1.00 77.81 89 SER A C 1
ATOM 698 O O . SER A 1 89 ? -3.889 6.043 -11.469 1.00 77.81 89 SER A O 1
ATOM 700 N N . ALA A 1 90 ? -6.015 5.500 -11.980 1.00 73.88 90 ALA A N 1
ATOM 701 C CA . ALA A 1 90 ? -5.747 5.212 -13.387 1.00 73.88 90 ALA A CA 1
ATOM 702 C C . ALA A 1 90 ? -5.271 6.463 -14.147 1.00 73.88 90 ALA A C 1
ATOM 704 O O . ALA A 1 90 ? -4.305 6.391 -14.908 1.00 73.88 90 ALA A O 1
ATOM 705 N N . TYR A 1 91 ? -5.897 7.615 -13.897 1.00 82.94 91 TYR A N 1
ATOM 706 C CA . TYR A 1 91 ? -5.486 8.894 -14.474 1.00 82.94 91 TYR A CA 1
ATOM 707 C C . TYR A 1 91 ? -4.058 9.285 -14.067 1.00 82.94 91 TYR A C 1
ATOM 709 O O . TYR A 1 91 ? -3.242 9.601 -14.930 1.00 82.94 91 TYR A O 1
ATOM 717 N N . LEU A 1 92 ? -3.724 9.218 -12.774 1.00 80.94 92 LEU A N 1
ATOM 718 C CA . LEU A 1 92 ? -2.386 9.560 -12.276 1.00 80.94 92 LEU A CA 1
ATOM 719 C C . LEU A 1 92 ? -1.313 8.622 -12.845 1.00 80.94 92 LEU A C 1
ATOM 721 O O . LEU A 1 92 ? -0.231 9.075 -13.208 1.00 80.94 92 LEU A O 1
ATOM 725 N N . SER A 1 93 ? -1.628 7.335 -13.003 1.00 76.62 93 SER A N 1
ATOM 726 C CA . SER A 1 93 ? -0.732 6.379 -13.659 1.00 76.62 93 SER A CA 1
ATOM 727 C C . SER A 1 93 ? -0.465 6.751 -15.125 1.00 76.62 93 SER A C 1
ATOM 729 O O . SER A 1 93 ? 0.693 6.806 -15.546 1.00 76.62 93 SER A O 1
ATOM 731 N N . GLN A 1 94 ? -1.508 7.085 -15.894 1.00 78.44 94 GLN A N 1
ATOM 732 C CA . GLN A 1 94 ? -1.364 7.530 -17.288 1.00 78.44 94 GLN A CA 1
ATOM 733 C C . GLN A 1 94 ? -0.617 8.865 -17.406 1.00 78.44 94 GLN A C 1
ATOM 735 O O . GLN A 1 94 ? 0.171 9.058 -18.336 1.00 78.44 94 GLN A O 1
ATOM 740 N N . LEU A 1 95 ? -0.822 9.776 -16.454 1.00 86.00 95 LEU A N 1
ATOM 741 C CA . LEU A 1 95 ? -0.098 11.042 -16.384 1.00 86.00 95 LEU A CA 1
ATOM 742 C C . LEU A 1 95 ? 1.396 10.814 -16.111 1.00 86.00 95 LEU A C 1
ATOM 744 O O . LEU A 1 95 ? 2.235 11.358 -16.826 1.00 86.00 95 LEU A O 1
ATOM 748 N N . GLY A 1 96 ? 1.735 9.952 -15.148 1.00 79.69 96 GLY A N 1
ATOM 749 C CA . GLY A 1 96 ? 3.121 9.570 -14.866 1.00 79.69 96 GLY A CA 1
ATOM 750 C C . GLY A 1 96 ? 3.808 8.931 -16.072 1.00 79.69 96 GLY A C 1
ATOM 751 O O . GLY A 1 96 ? 4.948 9.270 -16.390 1.00 79.69 96 GLY A O 1
ATOM 752 N N . GLN A 1 97 ? 3.095 8.068 -16.800 1.00 78.12 97 GLN A N 1
ATOM 753 C CA . GLN A 1 97 ? 3.589 7.501 -18.056 1.00 78.12 97 GLN A CA 1
ATOM 754 C C . GLN A 1 97 ? 3.808 8.579 -19.128 1.00 78.12 97 GLN A C 1
ATOM 756 O O . GLN A 1 97 ? 4.783 8.516 -19.873 1.00 78.12 97 GLN A O 1
ATOM 761 N N . SER A 1 98 ? 2.933 9.582 -19.200 1.00 82.00 98 SER A N 1
ATOM 762 C CA . SER A 1 98 ? 3.064 10.686 -20.156 1.00 82.00 98 SER A CA 1
ATOM 763 C C . SER A 1 98 ? 4.303 11.539 -19.871 1.00 82.00 98 SER A C 1
ATOM 765 O O . SER A 1 98 ? 5.041 11.842 -20.807 1.00 82.00 98 SER A O 1
ATOM 767 N N . PHE A 1 99 ? 4.592 11.859 -18.602 1.00 81.75 99 PHE A N 1
ATOM 768 C CA . PHE A 1 99 ? 5.826 12.566 -18.226 1.00 81.75 99 PHE A CA 1
ATOM 769 C C . PHE A 1 99 ? 7.076 11.787 -18.619 1.00 81.75 99 PHE A C 1
ATOM 771 O O . PHE A 1 99 ? 7.985 12.349 -19.226 1.00 81.75 99 PHE A O 1
ATOM 778 N N . PHE A 1 100 ? 7.092 10.482 -18.350 1.00 79.31 100 PHE A N 1
ATOM 779 C CA . PHE A 1 100 ? 8.193 9.621 -18.764 1.00 79.31 100 PHE A CA 1
ATOM 780 C C . PHE A 1 100 ? 8.403 9.635 -20.285 1.00 79.31 100 PHE A C 1
ATOM 782 O O . PHE A 1 100 ? 9.531 9.794 -20.755 1.00 79.31 100 PHE A O 1
ATOM 789 N N . ASN A 1 101 ? 7.319 9.502 -21.058 1.00 79.00 101 ASN A N 1
ATOM 790 C CA . ASN A 1 101 ? 7.376 9.479 -22.520 1.00 79.00 101 ASN A CA 1
ATOM 791 C C . ASN A 1 101 ? 7.913 10.801 -23.083 1.00 79.00 101 ASN A C 1
ATOM 793 O O . ASN A 1 101 ? 8.778 10.796 -23.955 1.00 79.00 101 ASN A O 1
ATOM 797 N N . ILE A 1 102 ? 7.420 11.927 -22.563 1.00 85.00 102 ILE A N 1
ATOM 798 C CA . ILE A 1 102 ? 7.836 13.265 -22.989 1.00 85.00 102 ILE A CA 1
ATOM 799 C C . ILE A 1 102 ? 9.303 13.519 -22.621 1.00 85.00 102 ILE A C 1
ATOM 801 O O . ILE A 1 102 ? 10.070 13.975 -23.469 1.00 85.00 102 ILE A O 1
ATOM 805 N N . GLY A 1 103 ? 9.715 13.177 -21.396 1.00 81.94 103 GLY A N 1
ATOM 806 C CA . GLY A 1 103 ? 11.103 13.331 -20.959 1.00 81.94 103 GLY A CA 1
ATOM 807 C C . GLY A 1 103 ? 12.075 12.476 -21.775 1.00 81.94 103 GLY A C 1
ATOM 808 O O . GLY A 1 103 ? 13.108 12.971 -22.218 1.00 81.94 103 GLY A O 1
ATOM 809 N N . SER A 1 104 ? 11.708 11.225 -22.066 1.00 78.00 104 SER A N 1
ATOM 810 C CA . SER A 1 104 ? 12.529 10.319 -22.885 1.00 78.00 104 SER A CA 1
ATOM 811 C C . SER A 1 104 ? 12.695 10.825 -24.321 1.00 78.00 104 SER A C 1
ATOM 813 O O . SER A 1 104 ? 13.792 10.759 -24.879 1.00 78.00 104 SER A O 1
ATOM 815 N N . ALA A 1 105 ? 11.624 11.356 -24.920 1.00 81.44 105 ALA A N 1
ATOM 816 C CA . ALA A 1 105 ? 11.681 11.941 -26.256 1.00 81.44 105 ALA A CA 1
ATOM 817 C C . ALA A 1 105 ? 12.568 13.197 -26.277 1.00 81.44 105 ALA A C 1
ATOM 819 O O . ALA A 1 105 ? 13.427 13.319 -27.148 1.00 81.44 105 ALA A O 1
ATOM 820 N N . ALA A 1 106 ? 12.420 14.088 -25.290 1.00 82.31 106 ALA A N 1
ATOM 821 C CA . ALA A 1 106 ? 13.241 15.293 -25.166 1.00 82.31 106 ALA A CA 1
ATOM 822 C C . ALA A 1 106 ? 14.735 14.964 -25.012 1.00 82.31 106 ALA A C 1
ATOM 824 O O . ALA A 1 106 ? 15.564 15.546 -25.711 1.00 82.31 106 ALA A O 1
ATOM 825 N N . GLN A 1 107 ? 15.070 13.984 -24.169 1.00 81.69 107 GLN A N 1
ATOM 826 C CA . GLN A 1 107 ? 16.443 13.512 -24.013 1.00 81.69 107 GLN A CA 1
ATOM 827 C C . GLN A 1 107 ? 16.989 12.909 -25.313 1.00 81.69 107 GLN A C 1
ATOM 829 O O . GLN A 1 107 ? 18.094 13.241 -25.725 1.00 81.69 107 GLN A O 1
ATOM 834 N N . THR A 1 108 ? 16.201 12.074 -25.995 1.00 80.00 108 THR A N 1
ATOM 835 C CA . THR A 1 108 ? 16.621 11.445 -27.257 1.00 80.00 108 THR A CA 1
ATOM 836 C C . THR A 1 108 ? 16.914 12.493 -28.330 1.00 80.00 108 THR A C 1
ATOM 838 O O . THR A 1 108 ? 17.921 12.387 -29.022 1.00 80.00 108 THR A O 1
ATOM 841 N N . ILE A 1 109 ? 16.079 13.531 -28.443 1.00 82.62 109 ILE A N 1
ATOM 842 C CA . ILE A 1 109 ? 16.319 14.662 -29.351 1.00 82.62 109 ILE A CA 1
ATOM 843 C C . ILE A 1 109 ? 17.613 15.386 -28.962 1.00 82.62 109 ILE A C 1
ATOM 845 O O . ILE A 1 109 ? 18.457 15.624 -29.823 1.00 82.62 109 ILE A O 1
ATOM 849 N N . ALA A 1 110 ? 17.800 15.694 -27.676 1.00 82.56 110 ALA A N 1
ATOM 850 C CA . ALA A 1 110 ? 19.008 16.363 -27.203 1.00 82.56 110 ALA A CA 1
ATOM 851 C C . ALA A 1 110 ? 20.283 15.562 -27.507 1.00 82.56 110 ALA A C 1
ATOM 853 O O . ALA A 1 110 ? 21.310 16.148 -27.844 1.00 82.56 110 ALA A O 1
ATOM 854 N N . ASP A 1 111 ? 20.213 14.235 -27.416 1.00 78.62 111 ASP A N 1
ATOM 855 C CA . ASP A 1 111 ? 21.334 13.340 -27.690 1.00 78.62 111 ASP A CA 1
ATOM 856 C C . ASP A 1 111 ? 21.614 13.187 -29.195 1.00 78.62 111 ASP A C 1
ATOM 858 O O . ASP A 1 111 ? 22.778 13.152 -29.586 1.00 78.62 111 ASP A O 1
ATOM 862 N N . ILE A 1 112 ? 20.583 13.163 -30.053 1.00 78.94 112 ILE A N 1
ATOM 863 C CA . ILE A 1 112 ? 20.746 13.125 -31.522 1.00 78.94 112 ILE A CA 1
ATOM 864 C C . ILE A 1 112 ? 21.516 14.355 -32.024 1.00 78.94 112 ILE A C 1
ATOM 866 O O . ILE A 1 112 ? 22.384 14.229 -32.887 1.00 78.94 112 ILE A O 1
ATOM 870 N N . TYR A 1 113 ? 21.230 15.534 -31.469 1.00 78.81 113 TYR A N 1
ATOM 871 C CA . TYR A 1 113 ? 21.860 16.789 -31.890 1.00 78.81 113 TYR A CA 1
ATOM 872 C C . TYR A 1 113 ? 23.109 17.166 -31.083 1.00 78.81 113 TYR A C 1
ATOM 874 O O . TYR A 1 113 ? 23.780 18.127 -31.443 1.00 78.81 113 TYR A O 1
ATOM 882 N N . ALA A 1 114 ? 23.461 16.416 -30.032 1.00 75.44 114 ALA A N 1
ATOM 883 C CA . ALA A 1 114 ? 24.645 16.682 -29.210 1.00 75.44 114 ALA A CA 1
ATOM 884 C C . ALA A 1 114 ? 25.960 16.617 -30.007 1.00 75.44 114 ALA A C 1
ATOM 886 O O . ALA A 1 114 ? 26.880 17.388 -29.739 1.00 75.44 114 ALA A O 1
ATOM 887 N N . ASP A 1 115 ? 26.022 15.695 -30.973 1.00 64.94 115 ASP A N 1
ATOM 888 C CA . ASP A 1 115 ? 27.210 15.409 -31.787 1.00 64.94 115 ASP A CA 1
ATOM 889 C C . ASP A 1 115 ? 27.139 16.033 -33.197 1.00 64.94 115 ASP A C 1
ATOM 891 O O . ASP A 1 115 ? 28.114 15.992 -33.953 1.00 64.94 115 ASP A O 1
ATOM 895 N N . GLY A 1 116 ? 25.990 16.608 -33.568 1.00 60.97 116 GLY A N 1
ATOM 896 C CA . GLY A 1 116 ? 25.796 17.299 -34.840 1.00 60.97 116 GLY A CA 1
ATOM 897 C C . GLY A 1 116 ? 26.283 18.744 -34.765 1.00 60.97 116 GLY A C 1
ATOM 898 O O . GLY A 1 116 ? 25.992 19.452 -33.807 1.00 60.97 116 GLY A O 1
ATOM 899 N N . ASP A 1 117 ? 27.002 19.215 -35.788 1.00 55.56 117 ASP A N 1
ATOM 900 C CA . ASP A 1 117 ? 27.240 20.652 -35.972 1.00 55.56 117 ASP A CA 1
ATOM 901 C C . ASP A 1 117 ? 25.873 21.360 -35.930 1.00 55.56 117 ASP A C 1
ATOM 903 O O . ASP A 1 117 ? 24.985 21.008 -36.716 1.00 55.56 117 ASP A O 1
ATOM 907 N N . ALA A 1 118 ? 25.700 22.309 -34.999 1.00 47.69 118 ALA A N 1
ATOM 908 C CA . ALA A 1 118 ? 24.449 22.992 -34.619 1.00 47.69 118 ALA A CA 1
ATOM 909 C C . ALA A 1 118 ? 23.707 23.697 -35.781 1.00 47.69 118 ALA A C 1
ATOM 911 O O . ALA A 1 118 ? 22.683 24.348 -35.597 1.00 47.69 118 ALA A O 1
ATOM 912 N N . THR A 1 119 ? 24.233 23.576 -36.995 1.00 52.94 119 THR A N 1
ATOM 913 C CA . THR A 1 119 ? 23.691 24.073 -38.257 1.00 52.94 119 THR A CA 1
ATOM 914 C C . THR A 1 119 ? 22.897 23.026 -39.055 1.00 52.94 119 THR A C 1
ATOM 916 O O . THR A 1 119 ? 22.231 23.388 -40.029 1.00 52.94 119 THR A O 1
ATOM 919 N N . SER A 1 120 ? 22.920 21.744 -38.668 1.00 52.66 120 SER A N 1
ATOM 920 C CA . SER A 1 120 ? 22.118 20.697 -39.318 1.00 52.66 120 SER A CA 1
ATOM 921 C C . SER A 1 120 ? 20.665 20.784 -38.854 1.00 52.66 120 SER A C 1
ATOM 923 O O . SER A 1 120 ? 20.351 20.477 -37.710 1.00 52.66 120 SER A O 1
ATOM 925 N N . ALA A 1 121 ? 19.784 21.241 -39.748 1.00 56.16 121 ALA A N 1
ATOM 926 C CA . ALA A 1 121 ? 18.358 21.409 -39.484 1.00 56.16 121 ALA A CA 1
ATOM 927 C C . ALA A 1 121 ? 17.754 20.156 -38.839 1.00 56.16 121 ALA A C 1
ATOM 929 O O . ALA A 1 121 ? 17.942 19.048 -39.349 1.00 56.16 121 ALA A O 1
ATOM 930 N N . ALA A 1 122 ? 17.008 20.346 -37.747 1.00 60.66 122 ALA A N 1
ATOM 931 C CA . ALA A 1 122 ? 16.344 19.245 -37.078 1.00 60.66 122 ALA A CA 1
ATOM 932 C C . ALA A 1 122 ? 15.429 18.496 -38.063 1.00 60.66 122 ALA A C 1
ATOM 934 O O . ALA A 1 122 ? 14.505 19.076 -38.641 1.00 60.66 122 ALA A O 1
ATOM 935 N N . SER A 1 123 ? 15.710 17.217 -38.305 1.00 70.94 123 SER A N 1
ATOM 936 C CA . SER A 1 123 ? 14.919 16.386 -39.204 1.00 70.94 123 SER A CA 1
ATOM 937 C C . SER A 1 123 ? 13.659 15.930 -38.481 1.00 70.94 123 SER A C 1
ATOM 939 O O . SER A 1 123 ? 13.716 15.382 -37.383 1.00 70.94 123 SER A O 1
ATOM 941 N N . MET A 1 124 ? 12.497 16.081 -39.122 1.00 75.25 124 MET A N 1
ATOM 942 C CA . MET A 1 124 ? 11.233 15.539 -38.604 1.00 75.25 124 MET A CA 1
ATOM 943 C C . MET A 1 124 ? 11.337 14.029 -38.310 1.00 75.25 124 MET A C 1
ATOM 945 O O . MET A 1 124 ? 10.687 13.532 -37.395 1.00 75.25 124 MET A O 1
ATOM 949 N N . ASN A 1 125 ? 12.191 13.301 -39.038 1.00 79.12 125 ASN A N 1
ATOM 950 C CA . ASN A 1 125 ? 12.418 11.876 -38.795 1.00 79.12 125 ASN A CA 1
ATOM 951 C C . ASN A 1 125 ? 13.080 11.606 -37.438 1.00 79.12 125 ASN A C 1
ATOM 953 O O . ASN A 1 125 ? 12.767 10.596 -36.819 1.00 79.12 125 ASN A O 1
ATOM 957 N N . ASP A 1 126 ? 13.936 12.507 -36.954 1.00 75.50 126 ASP A N 1
ATOM 958 C CA . ASP A 1 126 ? 14.621 12.367 -35.665 1.00 75.50 126 ASP A CA 1
ATOM 959 C C . ASP A 1 126 ? 13.624 12.536 -34.511 1.00 75.50 126 ASP A C 1
ATOM 961 O O . ASP A 1 126 ? 13.641 11.783 -33.536 1.00 75.50 126 ASP A O 1
ATOM 965 N N . VAL A 1 127 ? 12.680 13.470 -34.668 1.00 75.75 127 VAL A N 1
ATOM 966 C CA . VAL A 1 127 ? 11.564 13.674 -33.734 1.00 75.75 127 VAL A CA 1
ATOM 967 C C . VAL A 1 127 ? 10.630 12.463 -33.739 1.00 75.75 127 VAL A C 1
ATOM 969 O O . VAL A 1 127 ? 10.295 11.934 -32.680 1.00 75.75 127 VAL A O 1
ATOM 972 N N . LEU A 1 128 ? 10.234 11.976 -34.919 1.00 77.81 128 LEU A N 1
ATOM 973 C CA . LEU A 1 128 ? 9.393 10.779 -35.046 1.00 77.81 128 LEU A CA 1
ATOM 974 C C . LEU A 1 128 ? 10.075 9.539 -34.446 1.00 77.81 128 LEU A C 1
ATOM 976 O O . LEU A 1 128 ? 9.421 8.744 -33.766 1.00 77.81 128 LEU A O 1
ATOM 980 N N . PHE A 1 129 ? 11.391 9.408 -34.625 1.00 81.88 129 PHE A N 1
ATOM 981 C CA . PHE A 1 129 ? 12.188 8.342 -34.027 1.00 81.88 129 PHE A CA 1
ATOM 982 C C . PHE A 1 129 ? 12.203 8.449 -32.495 1.00 81.88 129 PHE A C 1
ATOM 984 O O . PHE A 1 129 ? 11.982 7.447 -31.811 1.00 81.88 129 PHE A O 1
ATOM 991 N N . ALA A 1 130 ? 12.379 9.656 -31.947 1.00 78.50 130 ALA A N 1
ATOM 992 C CA . ALA A 1 130 ? 12.348 9.908 -30.505 1.00 78.50 130 ALA A CA 1
ATOM 993 C C . ALA A 1 130 ? 10.996 9.542 -29.859 1.00 78.50 130 ALA A C 1
ATOM 995 O O . ALA A 1 130 ? 10.966 9.026 -28.742 1.00 78.50 130 ALA A O 1
ATOM 996 N N . PHE A 1 131 ? 9.881 9.719 -30.577 1.00 77.69 131 PHE A N 1
ATOM 997 C CA . PHE A 1 131 ? 8.552 9.257 -30.148 1.00 77.69 131 PHE A CA 1
ATOM 998 C C . PHE A 1 131 ? 8.282 7.765 -30.423 1.00 77.69 131 PHE A C 1
ATOM 1000 O O . PHE A 1 131 ? 7.225 7.244 -30.061 1.00 77.69 131 PHE A O 1
ATOM 1007 N N . GLY A 1 132 ? 9.242 7.048 -31.010 1.00 74.19 132 GLY A N 1
ATOM 1008 C CA . GLY A 1 132 ? 9.187 5.604 -31.217 1.00 74.19 132 GLY A CA 1
ATOM 1009 C C . GLY A 1 132 ? 8.422 5.150 -32.459 1.00 74.19 132 GLY A C 1
ATOM 1010 O O . GLY A 1 132 ? 7.955 4.006 -32.493 1.00 74.19 132 GLY A O 1
ATOM 1011 N N . ASP A 1 133 ? 8.294 6.002 -33.479 1.00 77.88 133 ASP A N 1
ATOM 1012 C CA . ASP A 1 133 ? 7.794 5.580 -34.785 1.00 77.88 133 ASP A CA 1
ATOM 1013 C C . ASP A 1 133 ? 8.786 4.594 -35.429 1.00 77.88 133 ASP A C 1
ATOM 1015 O O . ASP A 1 133 ? 9.940 4.910 -35.702 1.00 77.88 133 ASP A O 1
ATOM 1019 N N . LYS A 1 134 ? 8.331 3.361 -35.670 1.00 74.38 134 LYS A N 1
ATOM 1020 C CA . LYS A 1 134 ? 9.157 2.289 -36.250 1.00 74.38 134 LYS A CA 1
ATOM 1021 C C . LYS A 1 134 ? 9.336 2.409 -37.762 1.00 74.38 134 LYS A C 1
ATOM 1023 O O . LYS A 1 134 ? 10.089 1.629 -38.343 1.00 74.38 134 LYS A O 1
ATOM 1028 N N . SER A 1 135 ? 8.586 3.299 -38.409 1.00 79.44 135 SER A N 1
ATOM 1029 C CA . SER A 1 135 ? 8.656 3.514 -39.854 1.00 79.44 135 SER A CA 1
ATOM 1030 C C . SER A 1 135 ? 9.815 4.424 -40.266 1.00 79.44 135 SER A C 1
ATOM 1032 O O . SER A 1 135 ? 10.200 4.406 -41.436 1.00 79.44 135 SER A O 1
ATOM 1034 N N . VAL A 1 136 ? 10.406 5.163 -39.320 1.00 81.75 136 VAL A N 1
ATOM 1035 C CA . VAL A 1 136 ? 11.577 6.011 -39.559 1.00 81.75 136 VAL A CA 1
ATOM 1036 C C . VAL A 1 136 ? 12.875 5.295 -39.159 1.00 81.75 136 VAL A C 1
ATOM 1038 O O . VAL A 1 136 ? 12.913 4.592 -38.145 1.00 81.75 136 VAL A O 1
ATOM 1041 N N . PRO A 1 137 ? 13.950 5.418 -39.958 1.00 80.44 137 PRO A N 1
ATOM 1042 C CA . PRO A 1 137 ? 15.240 4.832 -39.619 1.00 80.44 137 PRO A CA 1
ATOM 1043 C C . PRO A 1 137 ? 15.870 5.551 -38.421 1.00 80.44 137 PRO A C 1
ATOM 1045 O O . PRO A 1 137 ? 15.647 6.739 -38.204 1.00 80.44 137 PRO A O 1
ATOM 1048 N N . ARG A 1 138 ? 16.695 4.820 -37.666 1.00 79.56 138 ARG A N 1
ATOM 1049 C CA . ARG A 1 138 ? 17.508 5.378 -36.582 1.00 79.56 138 ARG A CA 1
ATOM 1050 C C . ARG A 1 138 ? 18.445 6.471 -37.127 1.00 79.56 138 ARG A C 1
ATOM 1052 O O . ARG A 1 138 ? 19.099 6.200 -38.135 1.00 79.56 138 ARG A O 1
ATOM 1059 N N . PRO A 1 139 ? 18.560 7.633 -36.460 1.00 81.12 139 PRO A N 1
ATOM 1060 C CA . PRO A 1 139 ? 19.489 8.687 -36.855 1.00 81.12 139 PRO A CA 1
ATOM 1061 C C . PRO A 1 139 ? 20.941 8.197 -36.892 1.00 81.12 139 PRO A C 1
ATOM 1063 O O . PRO A 1 139 ? 21.389 7.454 -36.010 1.00 81.12 139 PRO A O 1
ATOM 1066 N N . ASP A 1 140 ? 21.675 8.613 -37.924 1.00 75.69 140 ASP A N 1
ATOM 1067 C CA . ASP A 1 140 ? 23.084 8.269 -38.091 1.00 75.69 140 ASP A CA 1
ATOM 1068 C C . ASP A 1 140 ? 23.925 8.883 -36.961 1.00 75.69 140 ASP A C 1
ATOM 1070 O O . ASP A 1 140 ? 23.751 10.040 -36.595 1.00 75.69 140 ASP A O 1
ATOM 1074 N N . GLY A 1 141 ? 24.856 8.103 -36.405 1.00 70.06 141 GLY A N 1
ATOM 1075 C CA . GLY A 1 141 ? 25.754 8.558 -35.336 1.00 70.06 141 GLY A CA 1
ATOM 1076 C C . GLY A 1 141 ? 25.250 8.314 -33.911 1.00 70.06 141 GLY A C 1
ATOM 1077 O O . GLY A 1 141 ? 26.071 8.285 -33.001 1.00 70.06 141 GLY A O 1
ATOM 1078 N N . LEU A 1 142 ? 23.961 8.017 -33.710 1.00 69.62 142 LEU A N 1
ATOM 1079 C CA . LEU A 1 142 ? 23.409 7.746 -32.380 1.00 69.62 142 LEU A CA 1
ATOM 1080 C C . LEU A 1 142 ? 23.959 6.416 -31.805 1.00 69.62 142 LEU A C 1
ATOM 1082 O O . LEU A 1 142 ? 23.603 5.347 -32.337 1.00 69.62 142 LEU A O 1
ATOM 1086 N N . PRO A 1 143 ? 24.783 6.431 -30.727 1.00 64.38 143 PRO A N 1
ATOM 1087 C CA . PRO A 1 143 ? 25.384 5.226 -30.141 1.00 64.38 143 PRO A CA 1
ATOM 1088 C C . PRO A 1 143 ? 24.322 4.176 -29.861 1.00 64.38 143 PRO A C 1
ATOM 1090 O O . PRO A 1 143 ? 23.253 4.544 -29.396 1.00 64.38 143 PRO A O 1
ATOM 1093 N N . LYS A 1 144 ? 24.567 2.888 -30.139 1.00 66.81 144 LYS A N 1
ATOM 1094 C CA . LYS A 1 144 ? 23.535 1.828 -30.054 1.00 66.81 144 LYS A CA 1
ATOM 1095 C C . LYS A 1 144 ? 22.862 1.735 -28.680 1.00 66.81 144 LYS A C 1
ATOM 1097 O O . LYS A 1 144 ? 21.751 1.220 -28.591 1.00 66.81 144 LYS A O 1
ATOM 1102 N N . GLU A 1 145 ? 23.532 2.219 -27.638 1.00 59.00 145 GLU A N 1
ATOM 1103 C CA . GLU A 1 145 ? 23.019 2.301 -26.273 1.00 59.00 145 GLU A CA 1
ATOM 1104 C C . GLU A 1 145 ? 22.095 3.511 -26.020 1.00 59.00 145 GLU A C 1
ATOM 1106 O O . GLU A 1 145 ? 21.274 3.458 -25.108 1.00 59.00 145 GLU A O 1
ATOM 1111 N N . ILE A 1 146 ? 22.202 4.581 -26.815 1.00 55.53 146 ILE A N 1
ATOM 1112 C CA . ILE A 1 146 ? 21.440 5.836 -26.695 1.00 55.53 146 ILE A CA 1
ATOM 1113 C C . ILE A 1 146 ? 20.276 5.817 -27.687 1.00 55.53 146 ILE A C 1
ATOM 1115 O O . ILE A 1 146 ? 20.447 5.443 -28.838 1.00 55.53 146 ILE A O 1
ATOM 1119 N N . GLY A 1 147 ? 19.063 6.175 -27.273 1.00 49.59 147 GLY A N 1
ATOM 1120 C CA . GLY A 1 147 ? 17.902 6.125 -28.168 1.00 49.59 147 GLY A CA 1
ATOM 1121 C C . GLY A 1 147 ? 17.507 4.702 -28.556 1.00 49.59 147 GLY A C 1
ATOM 1122 O O . GLY A 1 147 ? 17.280 4.397 -29.728 1.00 49.59 147 GLY A O 1
ATOM 1123 N N . GLN A 1 148 ? 17.395 3.810 -27.570 1.00 56.06 148 GLN A N 1
ATOM 1124 C CA . GLN A 1 148 ? 16.315 2.833 -27.671 1.00 56.06 148 GLN A CA 1
ATOM 1125 C C . GLN A 1 148 ? 15.037 3.635 -27.910 1.00 56.06 148 GLN A C 1
ATOM 1127 O O . GLN A 1 148 ? 14.724 4.534 -27.127 1.00 56.06 148 GLN A O 1
ATOM 1132 N N . THR A 1 149 ? 14.331 3.357 -29.005 1.00 53.44 149 THR A N 1
ATOM 1133 C CA . THR A 1 149 ? 13.006 3.953 -29.217 1.00 53.44 149 THR A CA 1
ATOM 1134 C C . THR A 1 149 ? 12.166 3.732 -27.960 1.00 53.44 149 THR A C 1
ATOM 1136 O O . THR A 1 149 ? 12.368 2.732 -27.270 1.00 53.44 149 THR A O 1
ATOM 1139 N N . TYR A 1 150 ? 11.206 4.608 -27.646 1.00 50.12 150 TYR A N 1
ATOM 1140 C CA . TYR A 1 150 ? 10.301 4.391 -26.505 1.00 50.12 150 TYR A CA 1
ATOM 1141 C C . TYR A 1 150 ? 9.795 2.940 -26.439 1.00 50.12 150 TYR A C 1
ATOM 1143 O O . TYR A 1 150 ? 9.775 2.334 -25.375 1.00 50.12 150 TYR A O 1
ATOM 1151 N N . ILE A 1 151 ? 9.462 2.348 -27.591 1.00 48.31 151 ILE A N 1
ATOM 1152 C CA . ILE A 1 151 ? 9.022 0.957 -27.666 1.00 48.31 151 ILE A CA 1
ATOM 1153 C C . ILE A 1 151 ? 10.159 -0.023 -27.369 1.00 48.31 151 ILE A C 1
ATOM 1155 O O . ILE A 1 151 ? 9.897 -1.029 -26.733 1.00 48.31 151 ILE A O 1
ATOM 1159 N N . GLU A 1 152 ? 11.396 0.216 -27.786 1.00 51.16 152 GLU A N 1
ATOM 1160 C CA . GLU A 1 152 ? 12.540 -0.631 -27.426 1.00 51.16 152 GLU A CA 1
ATOM 1161 C C . GLU A 1 152 ? 12.926 -0.494 -25.957 1.00 51.16 152 GLU A C 1
ATOM 1163 O O . GLU A 1 152 ? 13.159 -1.518 -25.333 1.00 51.16 152 GLU A O 1
ATOM 1168 N N . ALA A 1 153 ? 12.907 0.708 -25.379 1.00 52.59 153 ALA A N 1
ATOM 1169 C CA . ALA A 1 153 ? 13.130 0.912 -23.950 1.00 52.59 153 ALA A CA 1
ATOM 1170 C C . ALA A 1 153 ? 11.992 0.294 -23.139 1.00 52.59 153 ALA A C 1
ATOM 1172 O O . ALA A 1 153 ? 12.240 -0.431 -22.186 1.00 52.59 153 ALA A O 1
ATOM 1173 N N . MET A 1 154 ? 10.740 0.466 -23.567 1.00 47.34 154 MET A N 1
ATOM 1174 C CA . MET A 1 154 ? 9.583 -0.186 -22.964 1.00 47.34 154 MET A CA 1
ATOM 1175 C C . MET A 1 154 ? 9.643 -1.702 -23.146 1.00 47.34 154 MET A C 1
ATOM 1177 O O . MET A 1 154 ? 9.310 -2.408 -22.210 1.00 47.34 154 MET A O 1
ATOM 1181 N N . VAL A 1 155 ? 10.057 -2.236 -24.298 1.00 52.97 155 VAL A N 1
ATOM 1182 C CA . VAL A 1 155 ? 10.160 -3.684 -24.559 1.00 52.97 155 VAL A CA 1
ATOM 1183 C C . VAL A 1 155 ? 11.353 -4.285 -23.833 1.00 52.97 155 VAL A C 1
ATOM 1185 O O . VAL A 1 155 ? 11.224 -5.385 -23.317 1.00 52.97 155 VAL A O 1
ATOM 1188 N N . GLU A 1 156 ? 12.482 -3.592 -23.733 1.00 53.56 156 GLU A N 1
ATOM 1189 C CA . GLU A 1 156 ? 13.659 -4.050 -23.001 1.00 53.56 156 GLU A CA 1
ATOM 1190 C C . GLU A 1 156 ? 13.442 -3.914 -21.491 1.00 53.56 156 GLU A C 1
ATOM 1192 O O . GLU A 1 156 ? 13.764 -4.836 -20.748 1.00 53.56 156 GLU A O 1
ATOM 1197 N N . GLN A 1 157 ? 12.793 -2.843 -21.031 1.00 46.75 157 GLN A N 1
ATOM 1198 C CA . GLN A 1 157 ? 12.307 -2.703 -19.662 1.00 46.75 157 GLN A CA 1
ATOM 1199 C C . GLN A 1 157 ? 11.190 -3.701 -19.375 1.00 46.75 157 GLN A C 1
ATOM 1201 O O . GLN A 1 157 ? 11.200 -4.255 -18.298 1.00 46.75 157 GLN A O 1
ATOM 1206 N N . SER A 1 158 ? 10.306 -4.038 -20.315 1.00 43.94 158 SER A N 1
ATOM 1207 C CA . SER A 1 158 ? 9.315 -5.122 -20.168 1.00 43.94 158 SER A CA 1
ATOM 1208 C C . SER A 1 158 ? 9.944 -6.515 -20.284 1.00 43.94 158 SER A C 1
ATOM 1210 O O . SER A 1 158 ? 9.389 -7.494 -19.799 1.00 43.94 158 SER A O 1
ATOM 1212 N N . ALA A 1 159 ? 11.101 -6.648 -20.926 1.00 50.22 159 ALA A N 1
ATOM 1213 C CA . ALA A 1 159 ? 11.836 -7.906 -21.019 1.00 50.22 159 ALA A CA 1
ATOM 1214 C C . ALA A 1 159 ? 12.726 -8.129 -19.787 1.00 50.22 159 ALA A C 1
ATOM 1216 O O . ALA A 1 159 ? 12.887 -9.268 -19.350 1.00 50.22 159 ALA A O 1
ATOM 1217 N N . LYS A 1 160 ? 13.272 -7.053 -19.207 1.00 48.84 160 LYS A N 1
ATOM 1218 C CA . LYS A 1 160 ? 14.059 -7.041 -17.962 1.00 48.84 160 LYS A CA 1
ATOM 1219 C C . LYS A 1 160 ? 13.174 -6.927 -16.709 1.00 48.84 160 LYS A C 1
ATOM 1221 O O . LYS A 1 160 ? 13.558 -7.417 -15.656 1.00 48.84 160 LYS A O 1
ATOM 1226 N N . ASN A 1 161 ? 11.998 -6.319 -16.839 1.00 47.56 161 ASN A N 1
ATOM 1227 C CA . ASN A 1 161 ? 10.972 -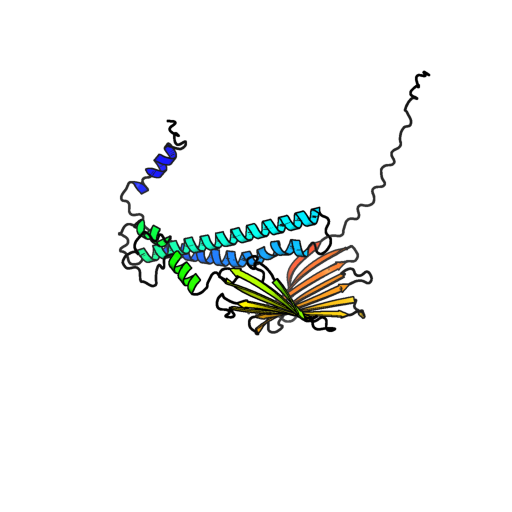6.044 -15.827 1.00 47.56 161 ASN A CA 1
ATOM 1228 C C . ASN A 1 161 ? 9.575 -6.105 -16.495 1.00 47.56 161 ASN A C 1
ATOM 1230 O O . ASN A 1 161 ? 8.965 -5.065 -16.758 1.00 47.56 161 ASN A O 1
ATOM 1234 N N . PRO A 1 162 ? 9.048 -7.304 -16.813 1.00 46.41 162 PRO A N 1
ATOM 1235 C CA . PRO A 1 162 ? 7.703 -7.447 -17.384 1.00 46.41 162 PRO A CA 1
ATOM 1236 C C . PRO A 1 162 ? 6.714 -6.697 -16.508 1.00 46.41 162 PRO A C 1
ATOM 1238 O O . PRO A 1 162 ? 6.722 -6.964 -15.312 1.00 46.41 162 PRO A O 1
ATOM 1241 N N . ALA A 1 163 ? 5.978 -5.745 -17.113 1.00 52.22 163 ALA A N 1
ATOM 1242 C CA . ALA A 1 163 ? 5.100 -4.736 -16.501 1.00 52.22 163 ALA A CA 1
ATOM 1243 C C . ALA A 1 163 ? 5.070 -4.809 -14.971 1.00 52.22 163 ALA A C 1
ATOM 1245 O O . ALA A 1 163 ? 4.544 -5.785 -14.434 1.00 52.22 163 ALA A O 1
ATOM 1246 N N . GLY A 1 164 ? 5.679 -3.809 -14.316 1.00 61.53 164 GLY A N 1
ATOM 1247 C CA . GLY A 1 164 ? 5.989 -3.798 -12.884 1.00 61.53 164 GLY A CA 1
ATOM 1248 C C . GLY A 1 164 ? 5.034 -4.652 -12.059 1.00 61.53 164 GLY A C 1
ATOM 1249 O O . GLY A 1 164 ? 3.835 -4.397 -12.059 1.00 61.53 164 GLY A O 1
ATOM 1250 N N . THR A 1 165 ? 5.576 -5.693 -11.418 1.00 70.12 165 THR A N 1
ATOM 1251 C CA . THR A 1 165 ? 4.806 -6.655 -10.619 1.00 70.12 165 THR A CA 1
ATOM 1252 C C . THR A 1 165 ? 3.760 -5.914 -9.788 1.00 70.12 165 THR A C 1
ATOM 1254 O O . THR A 1 165 ? 4.154 -5.102 -8.943 1.00 70.12 165 THR A O 1
ATOM 1257 N N . PRO A 1 166 ? 2.457 -6.156 -10.010 1.00 74.88 166 PRO A N 1
ATOM 1258 C CA . PRO A 1 166 ? 1.427 -5.421 -9.308 1.00 74.88 166 PRO A CA 1
ATOM 1259 C C . PRO A 1 166 ? 1.604 -5.641 -7.811 1.00 74.88 166 PRO A C 1
ATOM 1261 O O . PRO A 1 166 ? 1.885 -6.758 -7.365 1.00 74.88 166 PRO A O 1
ATOM 1264 N N . GLY A 1 167 ? 1.442 -4.586 -7.014 1.00 76.19 167 GLY A N 1
ATOM 1265 C CA . GLY A 1 167 ? 1.449 -4.728 -5.559 1.00 76.19 167 GLY A CA 1
ATOM 1266 C C . GLY A 1 167 ? 0.399 -5.749 -5.106 1.00 76.19 167 GLY A C 1
ATOM 1267 O O . GLY A 1 167 ? -0.601 -5.958 -5.789 1.00 76.19 167 GLY A O 1
ATOM 1268 N N . ALA A 1 168 ? 0.589 -6.380 -3.946 1.00 77.94 168 ALA A N 1
ATOM 1269 C CA . ALA A 1 168 ? -0.340 -7.393 -3.421 1.00 77.94 168 ALA A CA 1
ATOM 1270 C C . ALA A 1 168 ? -1.799 -6.899 -3.286 1.00 77.94 168 ALA A C 1
ATOM 1272 O O . ALA A 1 168 ? -2.734 -7.694 -3.312 1.00 77.94 168 ALA A O 1
ATOM 1273 N N . THR A 1 169 ? -1.998 -5.586 -3.151 1.00 78.12 169 THR A N 1
ATOM 1274 C CA . THR A 1 169 ? -3.307 -4.923 -3.054 1.00 78.12 169 THR A CA 1
ATOM 1275 C C . THR A 1 169 ? -3.828 -4.395 -4.394 1.00 78.12 169 THR A C 1
ATOM 1277 O O . THR A 1 169 ? -4.863 -3.733 -4.420 1.00 78.12 169 THR A O 1
ATOM 1280 N N . SER A 1 170 ? -3.126 -4.655 -5.501 1.00 79.56 170 SER A N 1
ATOM 1281 C CA . SER A 1 170 ? -3.506 -4.161 -6.824 1.00 79.56 170 SER A CA 1
ATOM 1282 C C . SER A 1 170 ? -4.842 -4.759 -7.286 1.00 79.56 170 SER A C 1
ATOM 1284 O O . SER A 1 170 ? -5.040 -5.972 -7.161 1.00 79.56 170 SER A O 1
ATOM 1286 N N . PRO A 1 171 ? -5.743 -3.956 -7.884 1.00 76.06 171 PRO A N 1
ATOM 1287 C CA . PRO A 1 171 ? -6.971 -4.466 -8.495 1.00 76.06 171 PRO A CA 1
ATOM 1288 C C . PRO A 1 171 ? -6.709 -5.346 -9.730 1.00 76.06 171 PRO A C 1
ATOM 1290 O O . PRO A 1 171 ? -7.619 -6.015 -10.213 1.00 76.06 171 PRO A O 1
ATOM 1293 N N . GLU A 1 172 ? -5.476 -5.377 -10.242 1.00 78.19 172 GLU A N 1
ATOM 1294 C CA . GLU A 1 172 ? -5.083 -6.200 -11.391 1.00 78.19 172 GLU A CA 1
ATOM 1295 C C . GLU A 1 172 ? -5.042 -7.705 -11.076 1.00 78.19 172 GLU A C 1
ATOM 1297 O O . GLU A 1 172 ? -5.011 -8.536 -11.988 1.00 78.19 172 GLU A O 1
ATOM 1302 N N . TRP A 1 173 ? -5.073 -8.080 -9.793 1.00 88.12 173 TRP A N 1
ATOM 1303 C CA . TRP A 1 173 ? -5.229 -9.469 -9.374 1.00 88.12 173 TRP A CA 1
ATOM 1304 C C . TRP A 1 173 ? -6.677 -9.918 -9.562 1.00 88.12 173 TRP A C 1
ATOM 1306 O O . TRP A 1 173 ? -7.568 -9.582 -8.785 1.00 88.12 173 TRP A O 1
ATOM 1316 N N . THR A 1 174 ? -6.910 -10.738 -10.581 1.00 87.75 174 THR A N 1
ATOM 1317 C CA . THR A 1 174 ? -8.250 -11.210 -10.947 1.00 87.75 174 THR A CA 1
ATOM 1318 C C . THR A 1 174 ? -8.464 -12.679 -10.592 1.00 87.75 174 THR A C 1
ATOM 1320 O O . THR A 1 174 ? -7.519 -13.437 -10.351 1.00 87.75 174 THR A O 1
ATOM 1323 N N . ASN A 1 175 ? -9.735 -13.094 -10.615 1.00 87.38 175 ASN A N 1
ATOM 1324 C CA . ASN A 1 175 ? -10.173 -14.484 -10.454 1.00 87.38 175 ASN A CA 1
ATOM 1325 C C . ASN A 1 175 ? -9.657 -15.164 -9.168 1.00 87.38 175 ASN A C 1
ATOM 1327 O O . ASN A 1 175 ? -9.052 -16.238 -9.255 1.00 87.38 175 ASN A O 1
ATOM 1331 N N . PRO A 1 176 ? -9.873 -14.566 -7.979 1.00 93.00 176 PRO A N 1
ATOM 1332 C CA . PRO A 1 176 ? -9.420 -15.163 -6.734 1.00 93.00 176 PRO A CA 1
ATOM 1333 C C . PRO A 1 176 ? -10.112 -16.511 -6.518 1.00 93.00 176 PRO A C 1
ATOM 1335 O O . PRO A 1 176 ? -11.338 -16.605 -6.468 1.00 93.00 176 PRO A O 1
ATOM 1338 N N . THR A 1 177 ? -9.316 -17.563 -6.377 1.00 95.44 177 THR A N 1
ATOM 1339 C CA . THR A 1 177 ? -9.786 -18.892 -5.983 1.00 95.44 177 THR A CA 1
ATOM 1340 C C . THR A 1 177 ? -9.353 -19.144 -4.551 1.00 95.44 177 THR A C 1
ATOM 1342 O O . THR A 1 177 ? -8.157 -19.166 -4.268 1.00 95.44 177 THR A O 1
ATOM 1345 N N . VAL A 1 178 ? -10.315 -19.336 -3.650 1.00 95.75 178 VAL A N 1
ATOM 1346 C CA . VAL A 1 178 ? -10.047 -19.639 -2.239 1.00 95.75 178 VAL A CA 1
ATOM 1347 C C . VAL A 1 178 ? -10.134 -21.145 -2.026 1.00 95.75 178 VAL A C 1
ATOM 1349 O O . VAL A 1 178 ? -11.149 -21.768 -2.327 1.00 95.75 178 VAL A O 1
ATOM 1352 N N . THR A 1 179 ? -9.070 -21.724 -1.483 1.00 90.56 179 THR A N 1
ATOM 1353 C CA . THR A 1 179 ? -8.971 -23.137 -1.124 1.00 90.56 179 THR A CA 1
ATOM 1354 C C . THR A 1 179 ? -8.671 -23.256 0.364 1.00 90.56 179 THR A C 1
ATOM 1356 O O . THR A 1 179 ? -7.668 -22.741 0.858 1.00 90.56 179 THR A O 1
ATOM 1359 N N . THR A 1 180 ? -9.527 -23.959 1.100 1.00 91.44 180 THR A N 1
ATOM 1360 C CA . THR A 1 180 ? -9.253 -24.322 2.494 1.00 91.44 180 THR A CA 1
ATOM 1361 C C . THR A 1 180 ? -8.269 -25.489 2.517 1.00 91.44 180 THR A C 1
ATOM 1363 O O . THR A 1 180 ? -8.609 -26.590 2.092 1.00 91.44 180 THR A O 1
ATOM 1366 N N . MET A 1 181 ? -7.048 -25.256 3.002 1.00 75.94 181 MET A N 1
ATOM 1367 C CA . MET A 1 181 ? -6.019 -26.300 3.122 1.00 75.94 181 MET A CA 1
ATOM 1368 C C . MET A 1 181 ? -6.188 -27.105 4.412 1.00 75.94 181 MET A C 1
ATOM 1370 O O . MET A 1 181 ? -5.935 -28.306 4.453 1.00 75.94 181 MET A O 1
ATOM 1374 N N . SER A 1 182 ? -6.622 -26.430 5.476 1.00 82.19 182 SER A N 1
ATOM 1375 C CA . SER A 1 182 ? -6.948 -27.012 6.775 1.00 82.19 182 SER A CA 1
ATOM 1376 C C . SER A 1 182 ? -7.959 -26.108 7.499 1.00 82.19 182 SER A C 1
ATOM 1378 O O . SER A 1 182 ? -8.195 -24.988 7.041 1.00 82.19 182 SER A O 1
ATOM 1380 N N . PRO A 1 183 ? -8.530 -26.514 8.650 1.00 88.12 183 PRO A N 1
ATOM 1381 C CA . PRO A 1 183 ? -9.424 -25.652 9.437 1.00 88.12 183 PRO A CA 1
ATOM 1382 C C . PRO A 1 183 ? -8.814 -24.303 9.853 1.00 88.12 183 PRO A C 1
ATOM 1384 O O . PRO A 1 183 ? -9.537 -23.389 10.236 1.00 88.12 183 PRO A O 1
ATOM 1387 N N . TYR A 1 184 ? -7.488 -24.190 9.789 1.00 80.75 184 TYR A N 1
ATOM 1388 C CA . TYR A 1 184 ? -6.719 -23.047 10.263 1.00 80.75 184 TYR A CA 1
ATOM 1389 C C . TYR A 1 184 ? -5.931 -22.356 9.154 1.00 80.75 184 TYR A C 1
ATOM 1391 O O . TYR A 1 184 ? -5.213 -21.402 9.435 1.00 80.75 184 TYR A O 1
ATOM 1399 N N . GLN A 1 185 ? -6.032 -22.838 7.914 1.00 80.00 185 GLN A N 1
ATOM 1400 C CA . GLN A 1 185 ? -5.227 -22.349 6.805 1.00 80.00 185 GLN A CA 1
ATOM 1401 C C . GLN A 1 185 ? -6.052 -22.233 5.526 1.00 80.00 185 GLN A C 1
ATOM 1403 O O . GLN A 1 185 ? -6.691 -23.193 5.081 1.00 80.00 185 GLN A O 1
ATOM 1408 N N . GLN A 1 186 ? -5.987 -21.062 4.902 1.00 89.69 186 GLN A N 1
ATOM 1409 C CA . GLN A 1 186 ? -6.615 -20.771 3.620 1.00 89.69 186 GLN A CA 1
ATOM 1410 C C . GLN A 1 186 ? -5.562 -20.300 2.624 1.00 89.69 186 GLN A C 1
ATOM 1412 O O . GLN A 1 186 ? -4.722 -19.468 2.956 1.00 89.69 186 GLN A O 1
ATOM 1417 N N . LEU A 1 187 ? -5.632 -20.814 1.402 1.00 90.75 187 LEU A N 1
ATOM 1418 C CA . LEU A 1 187 ? -4.863 -20.343 0.259 1.00 90.75 187 LEU A CA 1
ATOM 1419 C C . LEU A 1 187 ? -5.814 -19.610 -0.683 1.00 90.75 187 LEU A C 1
ATOM 1421 O O . LEU A 1 187 ? -6.806 -20.179 -1.128 1.00 90.75 187 LEU A O 1
ATOM 1425 N N . THR A 1 188 ? -5.502 -18.364 -1.005 1.00 96.69 188 THR A N 1
ATOM 1426 C CA . THR A 1 188 ? -6.140 -17.625 -2.093 1.00 96.69 188 THR A CA 1
ATOM 1427 C C . THR A 1 188 ? -5.152 -17.507 -3.237 1.00 96.69 188 THR A C 1
ATOM 1429 O O . THR A 1 188 ? -4.046 -17.009 -3.041 1.00 96.69 188 THR A O 1
ATOM 1432 N N . THR A 1 189 ? -5.538 -17.943 -4.429 1.00 96.12 189 THR A N 1
ATOM 1433 C CA . THR A 1 189 ? -4.724 -17.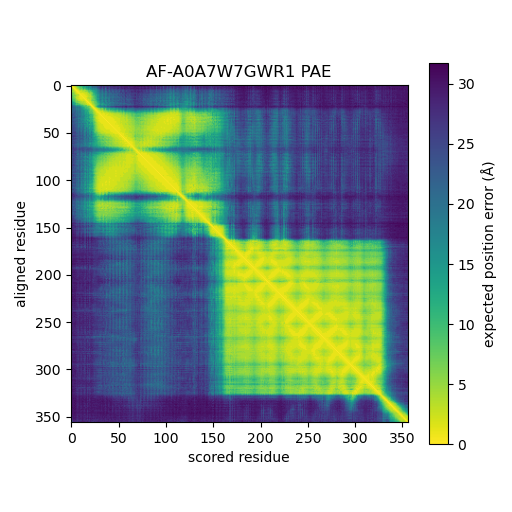791 -5.637 1.00 96.12 189 THR A CA 1
ATOM 1434 C C . THR A 1 189 ? -5.406 -16.829 -6.595 1.00 96.12 189 THR A C 1
ATOM 1436 O O . THR A 1 189 ? -6.581 -17.016 -6.907 1.00 96.12 189 THR A O 1
ATOM 1439 N N . SER A 1 190 ? -4.667 -15.846 -7.099 1.00 95.44 190 SER A N 1
ATOM 1440 C CA . SER A 1 190 ? -5.144 -14.881 -8.094 1.00 95.44 190 SER A CA 1
ATOM 1441 C C . SER A 1 190 ? -4.207 -14.845 -9.298 1.00 95.44 190 SER A C 1
ATOM 1443 O O . SER A 1 190 ? -3.015 -15.149 -9.184 1.00 95.44 190 SER A O 1
ATOM 1445 N N . LYS A 1 191 ? -4.736 -14.468 -10.464 1.00 93.88 191 LYS A N 1
ATOM 1446 C CA . LYS A 1 191 ? -3.952 -14.287 -11.693 1.00 93.88 191 LYS A CA 1
ATOM 1447 C C . LYS A 1 191 ? -3.726 -12.803 -11.946 1.00 93.88 191 LYS A C 1
ATOM 1449 O O . LYS A 1 191 ? -4.676 -12.025 -11.888 1.00 93.88 191 LYS A O 1
ATOM 1454 N N . GLY A 1 192 ? -2.479 -12.442 -12.204 1.00 89.00 192 GLY A N 1
ATOM 1455 C CA . GLY A 1 192 ? -2.068 -11.086 -12.545 1.00 89.00 192 GLY A CA 1
ATOM 1456 C C . GLY A 1 192 ? -1.853 -10.909 -14.048 1.00 89.00 192 GLY A C 1
ATOM 1457 O O . GLY A 1 192 ? -2.025 -11.861 -14.825 1.00 89.00 192 GLY A O 1
ATOM 1458 N N . PRO A 1 193 ? -1.444 -9.706 -14.472 1.00 82.88 193 PRO A N 1
ATOM 1459 C CA . PRO A 1 193 ? -1.041 -9.450 -15.843 1.00 82.88 193 PRO A CA 1
ATOM 1460 C C . PRO A 1 193 ? 0.152 -10.336 -16.228 1.00 82.88 193 PRO A C 1
ATOM 1462 O O . PRO A 1 193 ? 0.895 -10.847 -15.388 1.00 82.88 193 PRO A O 1
ATOM 1465 N N . ASN A 1 194 ? 0.329 -10.557 -17.531 1.00 83.81 194 ASN A N 1
ATOM 1466 C CA . ASN A 1 194 ? 1.474 -11.291 -18.085 1.00 83.81 194 ASN A CA 1
ATOM 1467 C C . ASN A 1 194 ? 1.638 -12.732 -17.570 1.00 83.81 194 ASN A C 1
ATOM 1469 O O . ASN A 1 194 ? 2.740 -13.272 -17.599 1.00 83.81 194 ASN A O 1
ATOM 1473 N N . GLY A 1 195 ? 0.563 -13.365 -17.089 1.00 86.44 195 GLY A N 1
ATOM 1474 C CA . GLY A 1 195 ? 0.608 -14.733 -16.566 1.00 86.44 195 GLY A CA 1
ATOM 1475 C C . GLY A 1 195 ? 1.218 -14.855 -15.166 1.00 86.44 195 GLY A C 1
ATOM 1476 O O . GLY A 1 195 ? 1.524 -15.968 -14.743 1.00 86.44 195 GLY A O 1
ATOM 1477 N N . GLN A 1 196 ? 1.390 -13.742 -14.446 1.00 91.62 196 GLN A N 1
ATOM 1478 C CA . GLN A 1 196 ? 1.791 -13.755 -13.040 1.00 91.62 196 GLN A CA 1
ATOM 1479 C C . GLN A 1 196 ? 0.734 -14.447 -12.167 1.00 91.62 196 GLN A C 1
ATOM 1481 O O . GLN A 1 196 ? -0.464 -14.459 -12.477 1.00 91.62 196 GLN A O 1
ATOM 1486 N N . ARG A 1 197 ? 1.175 -14.994 -11.035 1.00 93.94 197 ARG A N 1
ATOM 1487 C CA . ARG A 1 197 ? 0.309 -15.632 -10.038 1.00 93.94 197 ARG A CA 1
ATOM 1488 C C . ARG A 1 197 ? 0.596 -15.045 -8.666 1.00 93.94 197 ARG A C 1
ATOM 1490 O O . ARG A 1 197 ? 1.749 -14.998 -8.260 1.00 93.94 197 ARG A O 1
ATOM 1497 N N . MET A 1 198 ? -0.443 -14.664 -7.938 1.00 96.12 198 MET A N 1
ATOM 1498 C CA . MET A 1 198 ? -0.341 -14.326 -6.522 1.00 96.12 198 MET A CA 1
ATOM 1499 C C . MET A 1 198 ? -0.916 -15.470 -5.695 1.00 96.12 198 MET A C 1
ATOM 1501 O O . MET A 1 198 ? -2.009 -15.958 -5.982 1.00 96.12 198 MET A O 1
ATOM 1505 N N . GLU A 1 199 ? -0.195 -15.875 -4.659 1.00 95.25 199 GLU A N 1
ATOM 1506 C CA . GLU A 1 199 ? -0.668 -16.785 -3.624 1.00 95.25 199 GLU A CA 1
ATOM 1507 C C . GLU A 1 199 ? -0.681 -16.057 -2.289 1.00 95.25 199 GLU A C 1
ATOM 1509 O O . GLU A 1 199 ? 0.347 -15.564 -1.838 1.00 95.25 199 GLU A O 1
ATOM 1514 N N . LYS A 1 200 ? -1.845 -15.998 -1.651 1.00 96.50 200 LYS A N 1
ATOM 1515 C CA . LYS A 1 200 ? -2.032 -15.454 -0.312 1.00 96.50 200 LYS A CA 1
ATOM 1516 C C . LYS A 1 200 ? -2.442 -16.581 0.624 1.00 96.50 200 LYS A C 1
ATOM 1518 O O . LYS A 1 200 ? -3.546 -17.114 0.516 1.00 96.50 200 LYS A O 1
ATOM 1523 N N . VAL A 1 201 ? -1.553 -16.943 1.537 1.00 88.44 201 VAL A N 1
ATOM 1524 C CA . VAL A 1 201 ? -1.776 -17.960 2.563 1.00 88.44 201 VAL A CA 1
ATOM 1525 C C . VAL A 1 201 ? -2.091 -17.267 3.878 1.00 88.44 201 VAL A C 1
ATOM 1527 O O . VAL A 1 201 ? -1.252 -16.557 4.422 1.00 88.44 201 VAL A O 1
ATOM 1530 N N . VAL A 1 202 ? -3.284 -17.500 4.412 1.00 92.19 202 VAL A N 1
ATOM 1531 C CA . VAL A 1 202 ? -3.688 -17.026 5.738 1.00 92.19 202 VAL A CA 1
ATOM 1532 C C . VAL A 1 202 ? -3.708 -18.216 6.686 1.00 92.19 202 VAL A C 1
ATOM 1534 O O . VAL A 1 202 ? -4.417 -19.187 6.435 1.00 92.19 202 VAL A O 1
ATOM 1537 N N . THR A 1 203 ? -2.938 -18.139 7.768 1.00 82.00 203 THR A N 1
ATOM 1538 C CA . THR A 1 203 ? -2.867 -19.155 8.823 1.00 82.00 203 THR A CA 1
ATOM 1539 C C . THR A 1 203 ? -3.281 -18.548 10.156 1.00 82.00 203 THR A C 1
ATOM 1541 O O . THR A 1 203 ? -2.647 -17.609 10.631 1.00 82.00 203 THR A O 1
ATOM 1544 N N . SER A 1 204 ? -4.307 -19.098 10.794 1.00 81.75 204 SER A N 1
ATOM 1545 C CA . SER A 1 204 ? -4.748 -18.704 12.135 1.00 81.75 204 SER A CA 1
ATOM 1546 C C . SER A 1 204 ? -4.279 -19.732 13.158 1.00 81.75 204 SER A C 1
ATOM 1548 O O . SER A 1 204 ? -4.611 -20.907 13.059 1.00 81.75 204 SER A O 1
ATOM 1550 N N . VAL A 1 205 ? -3.518 -19.319 14.168 1.00 80.31 205 VAL A N 1
ATOM 1551 C CA . VAL A 1 205 ? -3.003 -20.242 15.188 1.00 80.31 205 VAL A CA 1
ATOM 1552 C C . VAL A 1 205 ? -4.068 -20.438 16.281 1.00 80.31 205 VAL A C 1
ATOM 1554 O O . VAL A 1 205 ? -4.394 -19.475 16.992 1.00 80.31 205 VAL A O 1
ATOM 1557 N N . PRO A 1 206 ? -4.602 -21.661 16.463 1.00 74.19 206 PRO A N 1
ATOM 1558 C CA . PRO A 1 206 ? -5.708 -21.923 17.382 1.00 74.19 206 PRO A CA 1
ATOM 1559 C C . PRO A 1 206 ? -5.417 -21.442 18.805 1.00 74.19 206 PRO A C 1
ATOM 1561 O O . PRO A 1 206 ? -4.337 -21.677 19.340 1.00 74.19 206 PRO A O 1
ATOM 1564 N N . GLY A 1 207 ? -6.385 -20.760 19.422 1.00 76.62 207 GLY A N 1
ATOM 1565 C CA . GLY A 1 207 ? -6.319 -20.344 20.829 1.00 76.62 207 GLY A CA 1
ATOM 1566 C C . GLY A 1 207 ? -5.318 -19.231 21.166 1.00 76.62 207 GLY A C 1
ATOM 1567 O O . GLY A 1 207 ? -5.245 -18.840 22.325 1.00 76.62 207 GLY A O 1
ATOM 1568 N N . SER A 1 208 ? -4.567 -18.702 20.195 1.00 76.94 208 SER A N 1
ATOM 1569 C CA . SER A 1 208 ? -3.497 -17.719 20.454 1.00 76.94 208 SER A CA 1
ATOM 1570 C C . SER A 1 208 ? -3.792 -16.294 19.974 1.00 76.94 208 SER A C 1
ATOM 1572 O O . SER A 1 208 ? -3.009 -15.389 20.245 1.00 76.94 208 SER A O 1
ATOM 1574 N N . GLY A 1 209 ? -4.873 -16.092 19.210 1.00 81.56 209 GLY A N 1
ATOM 1575 C CA . GLY A 1 209 ? -5.166 -14.802 18.572 1.00 81.56 209 GLY A CA 1
ATOM 1576 C C . GLY A 1 209 ? -4.137 -14.381 17.511 1.00 81.56 209 GLY A C 1
ATOM 1577 O O . GLY A 1 209 ? -4.144 -13.229 17.079 1.00 81.56 209 GLY A O 1
ATOM 1578 N N . VAL A 1 210 ? -3.242 -15.287 17.096 1.00 85.44 210 VAL A N 1
ATOM 1579 C CA . VAL A 1 210 ? -2.230 -15.030 16.066 1.00 85.44 210 VAL A CA 1
ATOM 1580 C C . VAL A 1 210 ? -2.778 -15.399 14.690 1.00 85.44 210 VAL A C 1
ATOM 1582 O O . VAL A 1 210 ? -3.289 -16.501 14.494 1.00 85.44 210 VAL A O 1
ATOM 1585 N N . THR A 1 211 ? -2.624 -14.498 13.725 1.00 87.50 211 THR A N 1
ATOM 1586 C CA . THR A 1 211 ? -2.868 -14.743 12.299 1.00 87.50 211 THR A CA 1
ATOM 1587 C C . THR A 1 211 ? -1.633 -14.349 11.502 1.00 87.50 211 THR A C 1
ATOM 1589 O O . THR A 1 211 ? -1.068 -13.281 11.721 1.00 87.50 211 THR A O 1
ATOM 1592 N N . ILE A 1 212 ? -1.203 -15.209 10.587 1.00 82.50 212 ILE A N 1
ATOM 1593 C CA . ILE A 1 212 ? -0.080 -14.968 9.682 1.00 82.50 212 ILE A CA 1
ATOM 1594 C C . ILE A 1 212 ? -0.636 -14.953 8.267 1.00 82.50 212 ILE A C 1
ATOM 1596 O O . ILE A 1 212 ? -1.259 -15.920 7.838 1.00 82.50 212 ILE A O 1
ATOM 1600 N N . GLU A 1 213 ? -0.414 -13.860 7.557 1.00 93.31 213 GLU A N 1
ATOM 1601 C CA . GLU A 1 213 ? -0.727 -13.723 6.144 1.00 93.31 213 GLU A CA 1
ATOM 1602 C C . GLU A 1 213 ? 0.581 -13.665 5.361 1.00 93.31 213 GLU A C 1
ATOM 1604 O O . GLU A 1 213 ? 1.370 -12.748 5.561 1.00 93.31 213 GLU A O 1
ATOM 1609 N N . THR A 1 214 ? 0.813 -14.628 4.477 1.00 89.62 214 THR A N 1
ATOM 1610 C CA . THR A 1 214 ? 1.964 -14.650 3.573 1.00 89.62 214 THR A CA 1
ATOM 1611 C C . THR A 1 214 ? 1.473 -14.490 2.148 1.00 89.62 214 THR A C 1
ATOM 1613 O O . THR A 1 214 ? 0.691 -15.311 1.675 1.00 89.62 214 THR A O 1
ATOM 1616 N N . THR A 1 215 ? 1.948 -13.458 1.461 1.00 93.38 215 THR A N 1
ATOM 1617 C CA . THR A 1 215 ? 1.661 -13.216 0.049 1.00 93.38 215 THR A CA 1
ATOM 1618 C C . THR A 1 215 ? 2.922 -13.446 -0.768 1.00 93.38 215 THR A C 1
ATOM 1620 O O . THR A 1 215 ? 3.919 -12.751 -0.578 1.00 93.38 215 THR A O 1
ATOM 1623 N N . THR A 1 216 ? 2.875 -14.395 -1.694 1.00 91.12 216 THR A N 1
ATOM 1624 C CA . THR A 1 216 ? 3.959 -14.690 -2.629 1.00 91.12 216 THR A CA 1
ATOM 1625 C C . THR A 1 216 ? 3.495 -14.397 -4.046 1.00 91.12 216 THR A C 1
ATOM 1627 O O . THR A 1 216 ? 2.448 -14.881 -4.479 1.00 91.12 216 THR A O 1
ATOM 1630 N N . ILE A 1 217 ? 4.274 -13.602 -4.773 1.00 91.56 217 ILE A N 1
ATOM 1631 C CA . ILE A 1 217 ? 4.010 -13.295 -6.176 1.00 91.56 217 ILE A CA 1
ATOM 1632 C C . ILE A 1 217 ? 5.018 -14.046 -7.037 1.00 91.56 217 ILE A C 1
ATOM 1634 O O . ILE A 1 217 ? 6.227 -13.970 -6.818 1.00 91.56 217 ILE A O 1
ATOM 1638 N N . TYR A 1 218 ? 4.499 -14.755 -8.030 1.00 90.38 218 TYR A N 1
ATOM 1639 C CA . TYR A 1 218 ? 5.245 -15.536 -8.998 1.00 90.38 218 TYR A CA 1
ATOM 1640 C C . TYR A 1 218 ? 5.133 -14.908 -10.384 1.00 90.38 218 TYR A C 1
ATOM 1642 O O . TYR A 1 218 ? 4.073 -14.404 -10.772 1.00 90.38 218 TYR A O 1
ATOM 1650 N N . ASN A 1 219 ? 6.205 -15.001 -11.165 1.00 88.62 219 ASN A N 1
ATOM 1651 C CA . ASN A 1 219 ? 6.149 -14.708 -12.591 1.00 88.62 219 ASN A CA 1
ATOM 1652 C C . ASN A 1 219 ? 5.491 -15.857 -13.382 1.00 88.62 219 ASN A C 1
ATOM 1654 O O . ASN A 1 219 ? 5.180 -16.919 -12.842 1.00 88.62 219 ASN A O 1
ATOM 1658 N N . ALA A 1 220 ? 5.328 -15.669 -14.694 1.00 89.56 220 ALA A N 1
ATOM 1659 C CA . ALA A 1 220 ? 4.753 -16.681 -15.586 1.00 89.56 220 ALA A CA 1
ATOM 1660 C C . ALA A 1 220 ? 5.543 -18.003 -15.657 1.00 89.56 220 ALA A C 1
ATOM 1662 O O . ALA A 1 220 ? 4.997 -19.027 -16.065 1.00 89.56 220 ALA A O 1
ATOM 1663 N N . LYS A 1 221 ? 6.822 -17.997 -15.264 1.00 90.00 221 LYS A N 1
ATOM 1664 C CA . LYS A 1 221 ? 7.691 -19.182 -15.195 1.00 90.00 221 LYS A CA 1
ATOM 1665 C C . LYS A 1 221 ? 7.636 -19.882 -13.830 1.00 90.00 221 LYS A C 1
ATOM 1667 O O . LYS A 1 221 ? 8.342 -20.865 -13.635 1.00 90.00 221 LYS A O 1
ATOM 1672 N N . ASN A 1 222 ? 6.775 -19.425 -12.914 1.00 87.62 222 ASN A N 1
ATOM 1673 C CA . ASN A 1 222 ? 6.688 -19.861 -11.514 1.00 87.62 222 ASN A CA 1
ATOM 1674 C C . ASN A 1 222 ? 7.917 -19.518 -10.656 1.00 87.62 222 ASN A C 1
ATOM 1676 O O . ASN A 1 222 ? 8.141 -20.149 -9.624 1.00 87.62 222 ASN A O 1
ATOM 1680 N N . GLU A 1 223 ? 8.705 -18.518 -11.041 1.00 84.56 223 GLU A N 1
ATOM 1681 C CA . GLU A 1 223 ? 9.794 -18.002 -10.209 1.00 84.56 223 GLU A CA 1
ATOM 1682 C C . GLU A 1 223 ? 9.235 -16.955 -9.236 1.00 84.56 223 GLU A C 1
ATOM 1684 O O . GLU A 1 223 ? 8.369 -16.158 -9.608 1.00 84.56 223 GLU A O 1
ATOM 1689 N N . VAL A 1 224 ? 9.712 -16.958 -7.988 1.00 85.00 224 VAL A N 1
ATOM 1690 C CA . VAL A 1 224 ? 9.268 -16.010 -6.954 1.00 85.00 224 VAL A CA 1
ATOM 1691 C C . VAL A 1 224 ? 9.827 -14.621 -7.256 1.00 85.00 224 VAL A C 1
ATOM 1693 O O . VAL A 1 224 ? 11.040 -14.436 -7.303 1.00 85.00 224 VAL A O 1
ATOM 1696 N N . LEU A 1 225 ? 8.936 -13.647 -7.423 1.00 83.81 225 LEU A N 1
ATOM 1697 C CA . LEU A 1 225 ? 9.273 -12.233 -7.595 1.00 83.81 225 LEU A CA 1
ATOM 1698 C C . LEU A 1 225 ? 9.328 -11.503 -6.254 1.00 83.81 225 LEU A C 1
ATOM 1700 O O . LEU A 1 225 ? 10.213 -10.684 -6.019 1.00 83.81 225 LEU A O 1
ATOM 1704 N N . SER A 1 226 ? 8.383 -11.799 -5.363 1.00 86.06 226 SER A N 1
ATOM 1705 C CA . SER A 1 226 ? 8.339 -11.210 -4.029 1.00 86.06 226 SER A CA 1
ATOM 1706 C C . SER A 1 226 ? 7.630 -12.127 -3.043 1.00 86.06 226 SER A C 1
ATOM 1708 O O . SER A 1 226 ? 6.754 -12.915 -3.402 1.00 86.06 226 SER A O 1
ATOM 1710 N N . THR A 1 227 ? 8.024 -12.033 -1.777 1.00 85.75 227 THR A N 1
ATOM 1711 C CA . THR A 1 227 ? 7.290 -12.622 -0.658 1.00 85.75 227 THR A CA 1
ATOM 1712 C C . THR A 1 227 ? 7.118 -11.569 0.420 1.00 85.75 227 THR A C 1
ATOM 1714 O O . THR A 1 227 ? 8.093 -10.992 0.892 1.00 85.75 227 THR A O 1
ATOM 1717 N N . GLN A 1 228 ? 5.883 -11.325 0.827 1.00 86.81 228 GLN A N 1
ATOM 1718 C CA . GLN A 1 228 ? 5.539 -10.464 1.949 1.00 86.81 228 GLN A CA 1
ATOM 1719 C C . GLN A 1 228 ? 4.876 -11.315 3.020 1.00 86.81 228 GLN A C 1
ATOM 1721 O O . GLN A 1 228 ? 4.163 -12.269 2.712 1.00 86.81 228 GLN A O 1
ATOM 1726 N N . SER A 1 229 ? 5.126 -11.020 4.287 1.00 85.88 229 SER A N 1
ATOM 1727 C CA . SER A 1 229 ? 4.407 -11.671 5.378 1.00 85.88 229 SER A CA 1
ATOM 1728 C C . SER A 1 229 ? 4.026 -10.672 6.449 1.00 85.88 229 SER A C 1
ATOM 1730 O O . SER A 1 229 ? 4.850 -9.864 6.873 1.00 85.88 229 SER A O 1
ATOM 1732 N N . VAL A 1 230 ? 2.774 -10.754 6.881 1.00 91.56 230 VAL A N 1
ATOM 1733 C CA . VAL A 1 230 ? 2.190 -9.946 7.941 1.00 91.56 230 VAL A CA 1
ATOM 1734 C C . VAL A 1 230 ? 1.760 -10.877 9.063 1.00 91.56 230 VAL A C 1
ATOM 1736 O O . VAL A 1 230 ? 0.868 -11.710 8.897 1.00 91.56 230 VAL A O 1
ATOM 1739 N N . ARG A 1 231 ? 2.380 -10.735 10.229 1.00 87.75 231 ARG A N 1
ATOM 1740 C CA . ARG A 1 231 ? 1.994 -11.449 11.445 1.00 87.75 231 ARG A CA 1
ATOM 1741 C C . ARG A 1 231 ? 1.194 -10.512 12.335 1.00 87.75 231 ARG A C 1
ATOM 1743 O O . ARG A 1 231 ? 1.723 -9.523 12.824 1.00 87.75 231 ARG A O 1
ATOM 1750 N N . THR A 1 232 ? -0.066 -10.850 12.571 1.00 93.25 232 THR A N 1
ATOM 1751 C CA . THR A 1 232 ? -0.951 -10.146 13.499 1.00 93.25 232 THR A CA 1
ATOM 1752 C C . THR A 1 232 ? -1.120 -10.962 14.775 1.00 93.25 232 THR A C 1
ATOM 1754 O O . THR A 1 232 ? -1.442 -12.144 14.709 1.00 93.25 232 THR A O 1
ATOM 1757 N N . VAL A 1 233 ? -0.942 -10.343 15.937 1.00 92.81 233 VAL A N 1
ATOM 1758 C CA . VAL A 1 233 ? -1.256 -10.916 17.252 1.00 92.81 233 VAL A CA 1
ATOM 1759 C C . VAL A 1 233 ? -2.336 -10.059 17.884 1.00 92.81 233 VAL A C 1
ATOM 1761 O O . VAL A 1 233 ? -2.195 -8.840 17.930 1.00 92.81 233 VAL A O 1
ATOM 1764 N N . THR A 1 234 ? -3.414 -10.666 18.364 1.00 93.00 234 THR A N 1
ATOM 1765 C CA . THR A 1 234 ? -4.473 -9.954 19.083 1.00 93.00 234 THR A CA 1
ATOM 1766 C C . THR A 1 234 ? -4.692 -10.573 20.455 1.00 93.00 234 THR A C 1
ATOM 1768 O O . THR A 1 234 ? -4.858 -11.785 20.577 1.00 93.00 234 THR A O 1
ATOM 1771 N N . SER A 1 235 ? -4.704 -9.738 21.489 1.00 93.56 235 SER A N 1
ATOM 1772 C CA . SER A 1 235 ? -4.943 -10.142 22.875 1.00 93.56 235 SER A CA 1
ATOM 1773 C C . SER A 1 235 ? -5.847 -9.138 23.575 1.00 93.56 235 SER A C 1
ATOM 1775 O O . SER A 1 235 ? -5.681 -7.935 23.391 1.00 93.56 235 SER A O 1
ATOM 1777 N N . TYR A 1 236 ? -6.770 -9.620 24.405 1.00 95.44 236 TYR A N 1
ATOM 1778 C CA . TYR A 1 236 ? -7.652 -8.776 25.209 1.00 95.44 236 TYR A CA 1
ATOM 1779 C C . TYR A 1 236 ? -7.311 -8.904 26.695 1.00 95.44 236 TYR A C 1
ATOM 1781 O O . TYR A 1 236 ? -7.194 -10.016 27.214 1.00 95.44 236 TYR A O 1
ATOM 1789 N N . ASN A 1 237 ? -7.155 -7.771 27.375 1.00 96.38 237 ASN A N 1
ATOM 1790 C CA . ASN A 1 237 ? -6.997 -7.693 28.820 1.00 96.38 237 ASN A CA 1
ATOM 1791 C C . ASN A 1 237 ? -8.314 -7.240 29.452 1.00 96.38 237 ASN A C 1
ATOM 1793 O O . ASN A 1 237 ? -8.663 -6.062 29.403 1.00 96.38 237 ASN A O 1
ATOM 1797 N N . ASP A 1 238 ? -9.007 -8.184 30.085 1.00 95.69 238 ASP A N 1
ATOM 1798 C CA . ASP A 1 238 ? -10.303 -7.959 30.727 1.00 95.69 238 ASP A CA 1
ATOM 1799 C C . ASP A 1 238 ? -10.238 -6.943 31.879 1.00 95.69 238 ASP A C 1
ATOM 1801 O O . ASP A 1 238 ? -11.158 -6.161 32.071 1.00 95.69 238 ASP A O 1
ATOM 1805 N N . LYS A 1 239 ? -9.112 -6.866 32.604 1.00 95.81 239 LYS A N 1
ATOM 1806 C CA . LYS A 1 239 ? -8.973 -5.957 33.758 1.00 95.81 239 LYS A CA 1
ATOM 1807 C C . LYS A 1 239 ? -8.903 -4.488 33.365 1.00 95.81 239 LYS A C 1
ATOM 1809 O O . LYS A 1 239 ? -9.288 -3.628 34.150 1.00 95.81 239 LYS A O 1
ATOM 1814 N N . THR A 1 240 ? -8.323 -4.203 32.205 1.00 96.56 240 THR A N 1
ATOM 1815 C CA . THR A 1 240 ? -8.163 -2.836 31.693 1.00 96.56 240 THR A CA 1
ATOM 1816 C C . THR A 1 240 ? -9.128 -2.543 30.551 1.00 96.56 240 THR A C 1
ATOM 1818 O O . THR A 1 240 ? -9.087 -1.448 30.002 1.00 96.56 240 THR A O 1
ATOM 1821 N N . HIS A 1 241 ? -9.966 -3.518 30.181 1.00 96.25 241 HIS A N 1
ATOM 1822 C CA . HIS A 1 241 ? -10.800 -3.496 28.985 1.00 96.25 241 HIS A CA 1
ATOM 1823 C C . HIS A 1 241 ? -10.017 -3.041 27.747 1.00 96.25 241 HIS A C 1
ATOM 1825 O O . HIS A 1 241 ? -10.467 -2.181 26.992 1.00 96.25 241 HIS A O 1
ATOM 1831 N N . THR A 1 242 ? -8.819 -3.599 27.544 1.00 97.44 242 THR A N 1
ATOM 1832 C CA . THR A 1 242 ? -7.906 -3.177 26.472 1.00 97.44 242 THR A CA 1
ATOM 1833 C C . THR A 1 242 ? -7.672 -4.303 25.475 1.00 97.44 242 THR A C 1
ATOM 1835 O O . THR A 1 242 ? -7.280 -5.406 25.855 1.00 97.44 242 THR A O 1
ATOM 1838 N N . LEU A 1 243 ? -7.871 -4.018 24.192 1.00 96.81 243 LEU A N 1
ATOM 1839 C CA . LEU A 1 243 ? -7.498 -4.882 23.078 1.00 96.81 243 LEU A CA 1
ATOM 1840 C C . LEU A 1 243 ? -6.151 -4.427 22.514 1.00 96.81 243 LEU A C 1
ATOM 1842 O O . LEU A 1 243 ? -6.051 -3.344 21.947 1.00 96.81 243 LEU A O 1
ATOM 1846 N N . ASP A 1 244 ? -5.139 -5.276 22.625 1.00 96.88 244 ASP A N 1
ATOM 1847 C CA . ASP A 1 244 ? -3.840 -5.072 21.994 1.00 96.88 244 ASP A CA 1
ATOM 1848 C C . ASP A 1 244 ? -3.784 -5.854 20.675 1.00 96.88 244 ASP A C 1
ATOM 1850 O O . ASP A 1 244 ? -3.970 -7.073 20.651 1.00 96.88 244 ASP A O 1
ATOM 1854 N N . LYS A 1 245 ? -3.485 -5.155 19.580 1.00 96.38 245 LYS A N 1
ATOM 1855 C CA . LYS A 1 245 ? -3.211 -5.705 18.253 1.00 96.38 245 LYS A CA 1
ATOM 1856 C C . LYS A 1 245 ? -1.788 -5.342 17.845 1.00 96.38 245 LYS A C 1
ATOM 1858 O O . LYS A 1 245 ? -1.472 -4.175 17.650 1.00 96.38 245 LYS A O 1
ATOM 1863 N N . GLN A 1 246 ? -0.931 -6.339 17.692 1.00 95.88 246 GLN A N 1
ATOM 1864 C CA . GLN A 1 246 ? 0.423 -6.174 17.169 1.00 95.88 246 GLN A CA 1
ATOM 1865 C C . GLN A 1 246 ? 0.474 -6.680 15.735 1.00 95.88 246 GLN A C 1
ATOM 1867 O O . GLN A 1 246 ? -0.087 -7.730 15.439 1.00 95.88 246 GLN A O 1
ATOM 1872 N N . VAL A 1 247 ? 1.148 -5.949 14.861 1.00 95.38 247 VAL A N 1
ATOM 1873 C CA . VAL A 1 247 ? 1.369 -6.287 13.460 1.00 95.38 247 VAL A CA 1
ATOM 1874 C C . VAL A 1 247 ? 2.864 -6.206 13.197 1.00 95.38 247 VAL A C 1
ATOM 1876 O O . VAL A 1 247 ? 3.493 -5.195 13.486 1.00 95.38 247 VAL A O 1
ATOM 1879 N N . GLU A 1 248 ? 3.435 -7.259 12.639 1.00 93.62 248 GLU A N 1
ATOM 1880 C CA . GLU A 1 248 ? 4.808 -7.296 12.143 1.00 93.62 248 GLU A CA 1
ATOM 1881 C C . GLU A 1 248 ? 4.759 -7.550 10.643 1.00 93.62 248 GLU A C 1
ATOM 1883 O O . GLU A 1 248 ? 4.080 -8.476 10.197 1.00 93.62 248 GLU A O 1
ATOM 1888 N N . SER A 1 249 ? 5.451 -6.717 9.874 1.00 86.56 249 SER A N 1
ATOM 1889 C CA . SER A 1 249 ? 5.560 -6.859 8.424 1.00 86.56 249 SER A CA 1
ATOM 1890 C C . SER A 1 249 ? 6.970 -7.293 8.056 1.00 86.56 249 SER A C 1
ATOM 1892 O O . SER A 1 249 ? 7.947 -6.831 8.644 1.00 86.56 249 SER A O 1
ATOM 1894 N N . SER A 1 250 ? 7.081 -8.169 7.067 1.00 80.88 250 SER A N 1
ATOM 1895 C CA . SER A 1 250 ? 8.355 -8.619 6.516 1.00 80.88 250 SER A CA 1
ATOM 1896 C C . SER A 1 250 ? 8.279 -8.736 5.000 1.00 80.88 250 SER A C 1
ATOM 1898 O O . SER A 1 25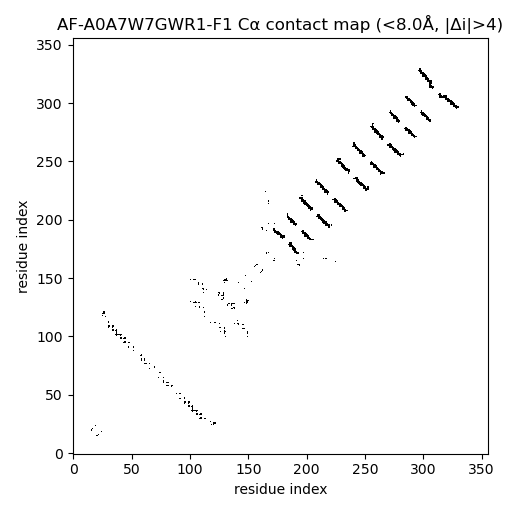0 ? 7.217 -8.994 4.429 1.00 80.88 250 SER A O 1
ATOM 1900 N N . THR A 1 251 ? 9.417 -8.535 4.346 1.00 85.31 251 THR A N 1
ATOM 1901 C CA . THR A 1 251 ? 9.603 -8.717 2.907 1.00 85.31 251 THR A CA 1
ATOM 1902 C C . THR A 1 251 ? 10.819 -9.603 2.688 1.00 85.31 251 THR A C 1
ATOM 1904 O O . THR A 1 251 ? 11.895 -9.333 3.215 1.00 85.31 251 THR A O 1
ATOM 1907 N N . ASN A 1 252 ? 10.642 -10.680 1.927 1.00 81.06 252 ASN A N 1
ATOM 1908 C CA . ASN A 1 252 ? 11.668 -11.672 1.611 1.00 81.06 252 ASN A CA 1
ATOM 1909 C C . ASN A 1 252 ? 12.387 -12.213 2.864 1.00 81.06 252 ASN A C 1
ATOM 1911 O O . ASN A 1 252 ? 13.596 -12.417 2.861 1.00 81.06 252 ASN A O 1
ATOM 1915 N N . GLY A 1 253 ? 11.632 -12.418 3.949 1.00 75.31 253 GLY A N 1
ATOM 1916 C CA . GLY A 1 253 ? 12.143 -12.921 5.229 1.00 75.31 253 GLY A CA 1
ATOM 1917 C C . GLY A 1 253 ? 12.778 -11.864 6.140 1.00 75.31 253 GLY A C 1
ATOM 1918 O O . GLY A 1 253 ? 13.054 -12.162 7.299 1.00 75.31 253 GLY A O 1
ATOM 1919 N N . THR A 1 254 ? 12.959 -10.631 5.667 1.00 82.38 254 THR A N 1
ATOM 1920 C CA . THR A 1 254 ? 13.480 -9.521 6.472 1.00 82.38 254 THR A CA 1
ATOM 1921 C C . THR A 1 254 ? 12.326 -8.702 7.028 1.00 82.38 254 THR A C 1
ATOM 1923 O O . THR A 1 254 ? 11.458 -8.263 6.273 1.00 82.38 254 THR A O 1
ATOM 1926 N N . VAL A 1 255 ? 12.302 -8.476 8.341 1.00 90.50 255 VAL A N 1
ATOM 1927 C CA . VAL A 1 255 ? 11.318 -7.589 8.978 1.00 90.50 255 VAL A CA 1
ATOM 1928 C C . VAL A 1 255 ? 11.484 -6.172 8.428 1.00 90.50 255 VAL A C 1
ATOM 1930 O O . VAL A 1 255 ? 12.601 -5.678 8.305 1.00 90.50 255 VAL A O 1
ATOM 1933 N N . THR A 1 256 ? 10.378 -5.524 8.075 1.00 87.75 256 THR A N 1
ATOM 1934 C CA . THR A 1 256 ? 10.359 -4.157 7.535 1.00 87.75 256 THR A CA 1
ATOM 1935 C C . THR A 1 256 ? 9.740 -3.153 8.501 1.00 87.75 256 THR A C 1
ATOM 1937 O O . THR A 1 256 ? 10.027 -1.961 8.402 1.00 87.75 256 THR A O 1
ATOM 1940 N N . GLY A 1 257 ? 8.936 -3.609 9.462 1.00 92.44 257 GLY A N 1
ATOM 1941 C CA . GLY A 1 257 ? 8.379 -2.742 10.490 1.00 92.44 257 GLY A CA 1
ATOM 1942 C C . GLY A 1 257 ? 7.383 -3.436 11.404 1.00 92.44 257 GLY A C 1
ATOM 1943 O O . GLY A 1 257 ? 6.943 -4.564 11.157 1.00 92.44 257 GLY A O 1
ATOM 1944 N N . HIS A 1 258 ? 7.004 -2.710 12.449 1.00 95.25 258 HIS A N 1
ATOM 1945 C CA . HIS A 1 258 ? 6.035 -3.141 13.445 1.00 95.25 258 HIS A CA 1
ATOM 1946 C C . HIS A 1 258 ? 4.971 -2.064 13.662 1.00 95.25 258 HIS A C 1
ATOM 1948 O O . HIS A 1 258 ? 5.229 -0.870 13.511 1.00 95.25 258 HIS A O 1
ATOM 1954 N N . SER A 1 259 ? 3.782 -2.487 14.070 1.00 96.50 259 SER A N 1
ATOM 1955 C CA . SER A 1 259 ? 2.729 -1.610 14.564 1.00 96.50 259 SER A CA 1
ATOM 1956 C C . SER A 1 259 ? 2.071 -2.244 15.784 1.00 96.50 259 SER A C 1
ATOM 1958 O O . SER A 1 259 ? 1.770 -3.437 15.774 1.00 96.50 259 SER A O 1
ATOM 1960 N N . LYS A 1 260 ? 1.853 -1.475 16.848 1.00 97.62 260 LYS A N 1
ATOM 1961 C CA . LYS A 1 260 ? 1.067 -1.894 18.012 1.00 97.62 260 LYS A CA 1
ATOM 1962 C C . LYS A 1 260 ? -0.090 -0.926 18.197 1.00 97.62 260 LYS A C 1
ATOM 1964 O O . LYS A 1 260 ? 0.140 0.223 18.559 1.00 97.62 260 LYS A O 1
ATOM 1969 N N . THR A 1 261 ? -1.309 -1.416 18.022 1.00 97.38 261 THR A N 1
ATOM 1970 C CA . THR A 1 261 ? -2.547 -0.709 18.352 1.00 97.38 261 THR A CA 1
ATOM 1971 C C . THR A 1 261 ? -3.081 -1.219 19.685 1.00 97.38 261 THR A C 1
ATOM 1973 O O . THR A 1 261 ? -3.211 -2.424 19.877 1.00 97.38 261 THR A O 1
ATOM 1976 N N . SER A 1 262 ? -3.385 -0.313 20.605 1.00 98.12 262 SER A N 1
ATOM 1977 C CA . SER A 1 262 ? -4.019 -0.597 21.889 1.00 98.12 262 SER A CA 1
ATOM 1978 C C . SER A 1 262 ? -5.332 0.172 21.958 1.00 98.12 262 SER A C 1
ATOM 1980 O O . SER A 1 262 ? -5.313 1.401 21.933 1.00 98.12 262 SER A O 1
ATOM 1982 N N . THR A 1 263 ? -6.461 -0.531 22.007 1.00 97.81 263 THR A N 1
ATOM 1983 C CA . THR A 1 263 ? -7.805 0.062 22.040 1.00 97.81 263 THR A CA 1
ATOM 1984 C C . THR A 1 263 ? -8.430 -0.198 23.405 1.00 97.81 263 THR A C 1
ATOM 1986 O O . THR A 1 263 ? -8.631 -1.351 23.783 1.00 97.81 263 THR A O 1
ATOM 1989 N N . THR A 1 264 ? -8.742 0.861 24.149 1.00 97.62 264 THR A N 1
ATOM 1990 C CA . THR A 1 264 ? -9.386 0.787 25.467 1.00 97.62 264 THR A CA 1
ATOM 1991 C C . THR A 1 264 ? -10.877 1.062 25.341 1.00 97.62 264 THR A C 1
ATOM 1993 O O . THR A 1 264 ? -11.290 2.041 24.714 1.00 97.62 264 THR A O 1
ATOM 1996 N N . TYR A 1 265 ? -11.681 0.213 25.974 1.00 95.75 265 TYR A N 1
ATOM 1997 C CA . TYR A 1 265 ? -13.133 0.308 26.000 1.00 95.75 265 TYR A CA 1
ATOM 1998 C C . TYR A 1 265 ? -13.619 0.729 27.388 1.00 95.75 265 TYR A C 1
ATOM 2000 O O . TYR A 1 265 ? -12.999 0.407 28.399 1.00 95.75 265 TYR A O 1
ATOM 2008 N N . ASP A 1 266 ? -14.736 1.447 27.446 1.00 95.56 266 ASP A N 1
ATOM 2009 C CA . ASP A 1 266 ? -15.489 1.595 28.687 1.00 95.56 266 ASP A CA 1
ATOM 2010 C C . ASP A 1 266 ? -16.311 0.330 29.000 1.00 95.56 266 ASP A C 1
ATOM 2012 O O . ASP A 1 266 ? -16.394 -0.615 28.212 1.00 95.56 266 ASP A O 1
ATOM 2016 N N . ASN A 1 267 ? -16.981 0.335 30.153 1.00 93.75 267 ASN A N 1
ATOM 2017 C CA . ASN A 1 267 ? -17.832 -0.772 30.603 1.00 93.75 267 ASN A CA 1
ATOM 2018 C C . ASN A 1 267 ? -19.060 -1.021 29.704 1.00 93.75 267 ASN A C 1
ATOM 2020 O O . ASN A 1 267 ? -19.749 -2.024 29.877 1.00 93.75 267 ASN A O 1
ATOM 2024 N N . THR A 1 268 ? -19.371 -0.109 28.778 1.00 93.81 268 THR A N 1
ATOM 2025 C CA . THR A 1 268 ? -20.458 -0.258 27.798 1.00 93.81 268 THR A CA 1
ATOM 2026 C C . THR A 1 268 ? -19.963 -0.813 26.459 1.00 93.81 268 THR A C 1
ATOM 2028 O O . THR A 1 268 ? -20.768 -1.044 25.558 1.00 93.81 268 THR A O 1
ATOM 2031 N N . GLY A 1 269 ? -18.653 -1.056 26.329 1.00 90.81 269 GLY A N 1
ATOM 2032 C CA . GLY A 1 269 ? -18.014 -1.512 25.097 1.00 90.81 269 GLY A CA 1
ATOM 2033 C C . GLY A 1 269 ? -17.704 -0.383 24.112 1.00 90.81 269 GLY A C 1
ATOM 2034 O O . GLY A 1 269 ? -17.406 -0.658 22.949 1.00 90.81 269 GLY A O 1
ATOM 2035 N N . LYS A 1 270 ? -17.770 0.884 24.537 1.00 91.44 270 LYS A N 1
ATOM 2036 C CA . LYS A 1 270 ? -17.454 2.043 23.694 1.00 91.44 270 LYS A CA 1
ATOM 2037 C C . LYS A 1 270 ? -15.962 2.358 23.763 1.00 91.44 270 LYS A C 1
ATOM 2039 O O . LYS A 1 270 ? -15.371 2.312 24.836 1.00 91.44 270 LYS A O 1
ATOM 2044 N N . VAL A 1 271 ? -15.347 2.701 22.632 1.00 92.62 271 VAL A N 1
ATOM 2045 C CA . VAL A 1 271 ? -13.922 3.070 22.587 1.00 92.62 271 VAL A CA 1
ATOM 2046 C C . VAL A 1 271 ? -13.708 4.409 23.295 1.00 92.62 271 VAL A C 1
ATOM 2048 O O . VAL A 1 271 ? -14.339 5.404 22.946 1.00 92.62 271 VAL A O 1
ATOM 2051 N N . THR A 1 272 ? -12.803 4.437 24.270 1.00 96.25 272 THR A N 1
ATOM 2052 C CA . THR A 1 272 ? -12.418 5.653 25.010 1.00 96.25 272 THR A CA 1
ATOM 2053 C C . THR A 1 272 ? -11.047 6.167 24.597 1.00 96.25 272 THR A C 1
ATOM 2055 O O . THR A 1 272 ? -10.822 7.377 24.570 1.00 96.25 272 THR A O 1
ATOM 2058 N N . ALA A 1 273 ? -10.142 5.262 24.227 1.00 96.31 273 ALA A N 1
ATOM 2059 C CA . ALA A 1 273 ? -8.825 5.603 23.723 1.00 96.31 273 ALA A CA 1
ATOM 2060 C C . ALA A 1 273 ? -8.331 4.550 22.732 1.00 96.31 273 ALA A C 1
ATOM 2062 O O . ALA A 1 273 ? -8.599 3.360 22.888 1.00 96.31 273 ALA A O 1
ATOM 2063 N N . GLU A 1 274 ? -7.564 4.988 21.746 1.00 96.88 274 GLU A N 1
ATOM 2064 C CA . GLU A 1 274 ? -6.793 4.121 20.869 1.00 96.88 274 GLU A CA 1
ATOM 2065 C C . GLU A 1 274 ? -5.393 4.706 20.683 1.00 96.88 274 GLU A C 1
ATOM 2067 O O . GLU A 1 274 ? -5.235 5.889 20.393 1.00 96.88 274 GLU A O 1
ATOM 2072 N N . THR A 1 275 ? -4.362 3.885 20.847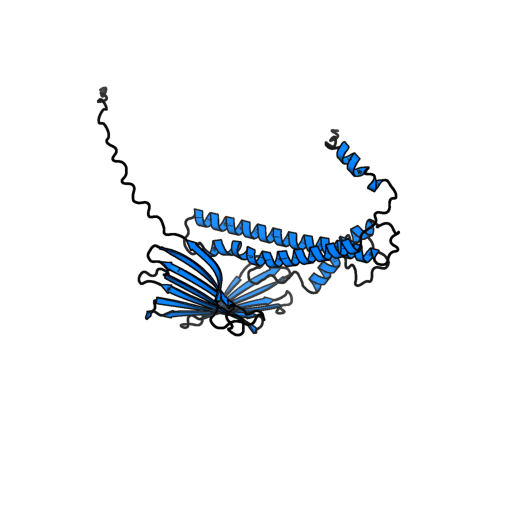 1.00 97.75 275 THR A N 1
ATOM 2073 C CA . THR A 1 275 ? -2.973 4.286 20.612 1.00 97.75 275 THR A CA 1
ATOM 2074 C C . THR A 1 275 ? -2.343 3.330 19.621 1.00 97.75 275 THR A C 1
ATOM 2076 O O . THR A 1 275 ? -2.267 2.137 19.893 1.00 97.75 275 THR A O 1
ATOM 2079 N N . THR A 1 276 ? -1.866 3.845 18.492 1.00 96.94 276 THR A N 1
ATOM 2080 C CA . THR A 1 276 ? -1.099 3.089 17.500 1.00 96.94 276 THR A CA 1
ATOM 2081 C C . THR A 1 276 ? 0.337 3.589 17.468 1.00 96.94 276 THR A C 1
ATOM 2083 O O . THR A 1 276 ? 0.584 4.733 17.096 1.00 96.94 276 THR A O 1
ATOM 2086 N N . VAL A 1 277 ? 1.283 2.727 17.830 1.00 96.75 277 VAL A N 1
ATOM 2087 C CA . VAL A 1 277 ? 2.725 2.984 17.747 1.00 96.75 277 VAL A CA 1
ATOM 2088 C C . VAL A 1 277 ? 3.277 2.236 16.543 1.00 96.75 277 VAL A C 1
ATOM 2090 O O . VAL A 1 277 ? 3.138 1.017 16.475 1.00 96.75 277 VAL A O 1
ATOM 2093 N N . ASN A 1 278 ? 3.908 2.943 15.609 1.00 91.31 278 ASN A N 1
ATOM 2094 C CA . ASN A 1 278 ? 4.623 2.339 14.488 1.00 91.31 278 ASN A CA 1
ATOM 2095 C C . ASN A 1 278 ? 6.128 2.392 14.745 1.00 91.31 278 ASN A C 1
ATOM 2097 O O . ASN A 1 278 ? 6.644 3.405 15.223 1.00 91.31 278 ASN A O 1
ATOM 2101 N N . SER A 1 279 ? 6.829 1.331 14.364 1.00 94.38 279 SER A N 1
ATOM 2102 C CA . SER A 1 279 ? 8.277 1.200 14.505 1.00 94.38 279 SER A CA 1
ATOM 2103 C C . SER A 1 279 ? 8.902 0.620 13.240 1.00 94.38 279 SER A C 1
ATOM 2105 O O . SER A 1 279 ? 8.240 -0.065 12.459 1.00 94.38 279 SER A O 1
ATOM 2107 N N . ASP A 1 280 ? 10.186 0.893 13.043 1.00 90.56 280 ASP A N 1
ATOM 2108 C CA . ASP A 1 280 ? 10.987 0.284 11.982 1.00 90.56 280 ASP A CA 1
ATOM 2109 C C . ASP A 1 280 ? 11.337 -1.184 12.290 1.00 90.56 280 ASP A C 1
ATOM 2111 O O . ASP A 1 280 ? 10.942 -1.737 13.316 1.00 90.56 280 ASP A O 1
ATOM 2115 N N . ALA A 1 281 ? 12.106 -1.819 11.403 1.00 91.25 281 ALA A N 1
ATOM 2116 C CA . ALA A 1 281 ? 12.560 -3.204 11.539 1.00 91.25 281 ALA A CA 1
ATOM 2117 C C . ALA A 1 281 ? 13.376 -3.507 12.813 1.00 91.25 281 ALA A C 1
ATOM 2119 O O . ALA A 1 281 ? 13.505 -4.665 13.202 1.00 91.25 281 ALA A O 1
ATOM 2120 N N . ASN A 1 282 ? 13.938 -2.484 13.463 1.00 93.38 282 ASN A N 1
ATOM 2121 C CA . ASN A 1 282 ? 14.750 -2.611 14.674 1.00 93.38 282 ASN A CA 1
ATOM 2122 C C . ASN A 1 282 ? 13.950 -2.277 15.942 1.00 93.38 282 ASN A C 1
ATOM 2124 O O . ASN A 1 282 ? 14.540 -2.060 17.001 1.00 93.38 282 ASN A O 1
ATOM 2128 N N . ASN A 1 283 ? 12.616 -2.217 15.849 1.00 94.00 283 ASN A N 1
ATOM 2129 C CA . ASN A 1 283 ? 11.719 -1.763 16.912 1.00 94.00 283 ASN A CA 1
ATOM 2130 C C . ASN A 1 283 ? 11.951 -0.310 17.354 1.00 94.00 283 ASN A C 1
ATOM 2132 O O . ASN A 1 283 ? 11.496 0.088 18.431 1.00 94.00 283 ASN A O 1
ATOM 2136 N N . LYS A 1 284 ? 12.619 0.512 16.539 1.00 91.25 284 LYS A N 1
ATOM 2137 C CA . LYS A 1 284 ? 12.737 1.939 16.823 1.00 91.25 284 LYS A CA 1
ATOM 2138 C C . LYS A 1 284 ? 11.458 2.630 16.376 1.00 91.25 284 LYS A C 1
ATOM 2140 O O . LYS A 1 284 ? 11.076 2.556 15.211 1.00 91.25 284 LYS A O 1
ATOM 2145 N N . GLU A 1 285 ? 10.800 3.301 17.312 1.00 93.75 285 GLU A N 1
ATOM 2146 C CA . GLU A 1 285 ? 9.567 4.031 17.037 1.00 93.75 285 GLU A CA 1
ATOM 2147 C C . GLU A 1 285 ? 9.772 5.084 15.935 1.00 93.75 285 GLU A C 1
ATOM 2149 O O . GLU A 1 285 ? 10.749 5.836 15.949 1.00 93.75 285 GLU A O 1
ATOM 2154 N N . THR A 1 286 ? 8.834 5.149 14.992 1.00 89.44 286 THR A N 1
ATOM 2155 C CA . THR A 1 286 ? 8.809 6.119 13.888 1.00 89.44 286 THR A CA 1
ATOM 2156 C C . THR A 1 286 ? 7.654 7.107 14.018 1.00 89.44 286 THR A C 1
ATOM 2158 O O . THR A 1 286 ? 7.788 8.267 13.623 1.00 89.44 286 THR A O 1
ATOM 2161 N N . SER A 1 287 ? 6.523 6.677 14.581 1.00 91.50 287 SER A N 1
ATOM 2162 C CA . SER A 1 287 ? 5.363 7.532 14.839 1.00 91.50 287 SER A CA 1
ATOM 2163 C C . SER A 1 287 ? 4.439 6.928 15.890 1.00 91.50 287 SER A C 1
ATOM 2165 O O . SER A 1 287 ? 4.382 5.711 16.057 1.00 91.50 287 SER A O 1
ATOM 2167 N N . THR A 1 288 ? 3.665 7.784 16.548 1.00 94.88 288 THR A N 1
ATOM 2168 C CA . THR A 1 288 ? 2.551 7.376 17.404 1.00 94.88 288 THR A CA 1
ATOM 2169 C C . THR A 1 288 ? 1.314 8.193 17.072 1.00 94.88 288 THR A C 1
ATOM 2171 O O . THR A 1 288 ? 1.372 9.424 17.049 1.00 94.88 288 THR A O 1
ATOM 2174 N N . LYS A 1 289 ? 0.198 7.505 16.840 1.00 91.56 289 LYS A N 1
ATOM 2175 C CA . LYS A 1 289 ? -1.138 8.079 16.689 1.00 91.56 289 LYS A CA 1
ATOM 2176 C C . LYS A 1 289 ? -1.958 7.773 17.939 1.00 91.56 289 LYS A C 1
ATOM 2178 O O . LYS A 1 289 ? -2.062 6.619 18.341 1.00 91.56 289 LYS A O 1
ATOM 2183 N N . GLU A 1 290 ? -2.542 8.800 18.532 1.00 95.69 290 GLU A N 1
ATOM 2184 C CA . GLU A 1 290 ? -3.411 8.716 19.702 1.00 95.69 290 GLU A CA 1
ATOM 2185 C C . GLU A 1 290 ? -4.794 9.235 19.323 1.00 95.69 290 GLU A C 1
ATOM 2187 O O . GLU A 1 290 ? -4.926 10.315 18.752 1.00 95.69 290 GLU A O 1
ATOM 2192 N N . PHE A 1 291 ? -5.824 8.477 19.661 1.00 94.62 291 PHE A N 1
ATOM 2193 C CA . PHE A 1 291 ? -7.217 8.873 19.587 1.00 94.62 291 PHE A CA 1
ATOM 2194 C C . PHE A 1 291 ? -7.809 8.786 20.990 1.00 94.62 291 PHE A C 1
ATOM 2196 O O . PHE A 1 291 ? -7.595 7.806 21.700 1.00 94.62 291 PHE A O 1
ATOM 2203 N N . THR A 1 292 ? -8.555 9.803 21.405 1.00 95.12 292 THR A N 1
ATOM 2204 C CA . THR A 1 292 ? -9.251 9.823 22.698 1.00 95.12 292 THR A CA 1
ATOM 2205 C C . THR A 1 292 ? -10.661 10.358 22.523 1.00 95.12 292 THR A C 1
ATOM 2207 O O . THR A 1 292 ? -10.883 11.277 21.735 1.00 95.12 292 THR A O 1
ATOM 2210 N N . THR A 1 293 ? -11.610 9.784 23.259 1.00 92.38 293 THR A N 1
ATOM 2211 C CA . THR A 1 293 ? -12.999 10.247 23.346 1.00 92.38 293 THR A CA 1
ATOM 2212 C C . THR A 1 293 ? -13.274 10.693 24.775 1.00 92.38 293 THR A C 1
ATOM 2214 O O . THR A 1 293 ? -13.139 9.908 25.714 1.00 92.38 293 THR A O 1
ATOM 2217 N N . ALA A 1 294 ? -13.641 11.95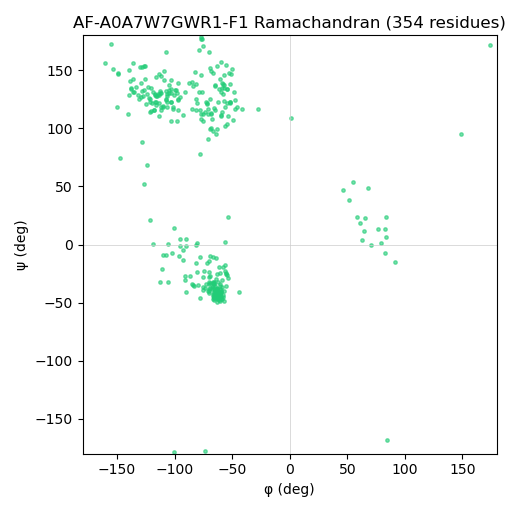8 24.952 1.00 90.62 294 ALA A N 1
ATOM 2218 C CA . ALA A 1 294 ? -14.030 12.494 26.247 1.00 90.62 294 ALA A CA 1
ATOM 2219 C C . ALA A 1 294 ? -15.471 12.094 26.610 1.00 90.62 294 ALA A C 1
ATOM 2221 O O . ALA A 1 294 ? -16.247 11.623 25.777 1.00 90.62 294 ALA A O 1
ATOM 2222 N N . ALA A 1 295 ? -15.853 12.304 27.873 1.00 87.06 295 ALA A N 1
ATOM 2223 C CA . ALA A 1 295 ? -17.186 11.956 28.374 1.00 87.06 295 ALA A CA 1
ATOM 2224 C C . ALA A 1 295 ? -18.327 12.733 27.685 1.00 87.06 295 ALA A C 1
ATOM 2226 O O . ALA A 1 295 ? -19.452 12.245 27.624 1.00 87.06 295 ALA A O 1
ATOM 2227 N N . ASP A 1 296 ? -18.037 13.919 27.143 1.00 86.38 296 ASP A N 1
ATOM 2228 C CA . ASP A 1 296 ? -18.975 14.727 26.353 1.00 86.38 296 ASP A CA 1
ATOM 2229 C C . ASP A 1 296 ? -19.089 14.267 24.884 1.00 86.38 296 ASP A C 1
ATOM 2231 O O . ASP A 1 296 ? -19.827 14.859 24.095 1.00 86.38 296 ASP A O 1
ATOM 2235 N N . GLY A 1 297 ? -18.366 13.207 24.507 1.00 86.69 297 GLY A N 1
ATOM 2236 C CA . GLY A 1 297 ? -18.321 12.664 23.155 1.00 86.69 297 GLY A CA 1
ATOM 2237 C C . GLY A 1 297 ? -17.411 13.426 22.192 1.00 86.69 297 GLY A C 1
ATOM 2238 O O . GLY A 1 297 ? -17.331 13.030 21.030 1.00 86.69 297 GLY A O 1
ATOM 2239 N N . SER A 1 298 ? -16.725 14.485 22.635 1.00 87.69 298 SER A N 1
ATOM 2240 C CA . SER A 1 298 ? -15.685 15.120 21.825 1.00 87.69 298 SER A CA 1
ATOM 2241 C C . SER A 1 298 ? -14.504 14.172 21.634 1.00 87.69 298 SER A C 1
ATOM 2243 O O . SER A 1 298 ? -14.192 13.355 22.508 1.00 87.69 298 SER A O 1
ATOM 2245 N N . THR A 1 299 ? -13.841 14.268 20.483 1.00 91.00 299 THR A N 1
ATOM 2246 C CA . THR A 1 299 ? -12.710 13.394 20.160 1.00 91.00 299 THR A CA 1
ATOM 2247 C C . THR A 1 299 ? -11.478 14.196 19.786 1.00 91.00 299 THR A C 1
ATOM 2249 O O . THR A 1 299 ? -11.568 15.238 19.132 1.00 91.00 299 THR A O 1
ATOM 2252 N N . THR A 1 300 ? -10.317 13.706 20.208 1.00 90.88 300 THR A N 1
ATOM 2253 C CA . THR A 1 300 ? -9.013 14.246 19.819 1.00 90.88 300 THR A CA 1
ATOM 2254 C C . THR A 1 300 ? -8.213 13.152 19.141 1.00 90.88 300 THR A C 1
ATOM 2256 O O . THR A 1 300 ? -7.999 12.096 19.734 1.00 90.88 300 THR A O 1
ATOM 2259 N N . GLU A 1 301 ? -7.746 13.433 17.932 1.00 91.12 301 GLU A N 1
ATOM 2260 C CA . GLU A 1 301 ? -6.731 12.650 17.241 1.00 91.12 301 GLU A CA 1
ATOM 2261 C C . GLU A 1 301 ? -5.421 13.441 17.234 1.00 91.12 301 GLU A C 1
ATOM 2263 O O . GLU A 1 301 ? -5.407 14.634 16.928 1.00 91.12 301 GLU A O 1
ATOM 2268 N N . LYS A 1 302 ? -4.317 12.791 17.594 1.00 91.88 302 LYS A N 1
ATOM 2269 C CA . LYS A 1 302 ? -2.989 13.395 17.668 1.00 91.88 302 LYS A CA 1
ATOM 2270 C C . LYS A 1 302 ? -1.969 12.462 17.037 1.00 91.88 302 LYS A C 1
ATOM 2272 O O . LYS A 1 302 ? -1.904 11.287 17.392 1.00 91.88 302 LYS A O 1
ATOM 2277 N N . VAL A 1 303 ? -1.131 12.994 16.155 1.00 88.44 303 VAL A N 1
ATOM 2278 C CA . VAL A 1 303 ? -0.001 12.264 15.574 1.00 88.44 303 VAL A CA 1
ATOM 2279 C C . VAL A 1 303 ? 1.296 12.899 16.049 1.00 88.44 303 VAL A C 1
ATOM 2281 O O . VAL A 1 303 ? 1.493 14.112 15.957 1.00 88.44 303 VAL A O 1
ATOM 2284 N N . THR A 1 304 ? 2.191 12.069 16.573 1.00 93.00 304 THR A N 1
ATOM 2285 C CA . THR A 1 304 ? 3.507 12.480 17.058 1.00 93.00 304 THR A CA 1
ATOM 2286 C C . THR A 1 304 ? 4.618 11.667 16.415 1.00 93.00 304 THR A C 1
ATOM 2288 O O . THR A 1 304 ? 4.420 10.517 16.016 1.00 93.00 304 THR A O 1
ATOM 2291 N N . ARG A 1 305 ? 5.806 12.264 16.334 1.00 91.12 305 ARG A N 1
ATOM 2292 C CA . ARG A 1 305 ? 7.044 11.599 15.913 1.00 91.12 305 ARG A CA 1
ATOM 2293 C C . ARG A 1 305 ? 8.143 11.847 16.949 1.00 91.12 305 ARG A C 1
ATOM 2295 O O . ARG A 1 305 ? 8.087 12.871 17.635 1.00 91.12 305 ARG A O 1
ATOM 2302 N N . PRO A 1 306 ? 9.136 10.952 17.082 1.00 92.00 306 PRO A N 1
ATOM 2303 C CA . PRO A 1 306 ? 10.306 11.233 17.905 1.00 92.00 306 PRO A CA 1
ATOM 2304 C C . PRO A 1 306 ? 11.005 12.506 17.415 1.00 92.00 306 PRO A C 1
ATOM 2306 O O . PRO A 1 306 ? 11.282 12.632 16.219 1.00 92.00 306 PRO A O 1
ATOM 2309 N N . ALA A 1 307 ? 11.276 13.438 18.327 1.00 91.44 307 ALA A N 1
ATOM 2310 C CA . ALA A 1 307 ? 11.965 14.677 17.989 1.00 91.44 307 ALA A CA 1
ATOM 2311 C C . ALA A 1 307 ? 13.420 14.389 17.608 1.00 91.44 307 ALA A C 1
ATOM 2313 O O . ALA A 1 307 ? 14.030 13.448 18.128 1.00 91.44 307 ALA A O 1
ATOM 2314 N N . LYS A 1 308 ? 13.986 15.210 16.722 1.00 89.00 308 LYS A N 1
ATOM 2315 C CA . LYS A 1 308 ? 15.395 15.122 16.325 1.00 89.00 308 LYS A CA 1
ATOM 2316 C C . LYS A 1 308 ? 16.174 16.356 16.781 1.00 89.00 308 LYS A C 1
ATOM 2318 O O . LYS A 1 308 ? 15.595 17.437 16.874 1.00 89.00 308 LYS A O 1
ATOM 2323 N N . ASP A 1 309 ? 17.449 16.182 17.116 1.00 90.62 309 ASP A N 1
ATOM 2324 C CA . ASP A 1 309 ? 18.378 17.296 17.319 1.00 90.62 309 ASP A CA 1
ATOM 2325 C C . ASP A 1 309 ? 18.846 17.880 15.974 1.00 90.62 309 ASP A C 1
ATOM 2327 O O . ASP A 1 309 ? 18.430 17.424 14.906 1.00 90.62 309 ASP A O 1
ATOM 2331 N N . GLU A 1 310 ? 19.681 18.919 16.029 1.00 89.69 310 GLU A N 1
ATOM 2332 C CA . GLU A 1 310 ? 20.219 19.597 14.840 1.00 89.69 310 GLU A CA 1
ATOM 2333 C C . GLU A 1 310 ? 21.053 18.655 13.952 1.00 89.69 310 GLU A C 1
ATOM 2335 O O . GLU A 1 310 ? 21.119 18.852 12.740 1.00 89.69 310 GLU A O 1
ATOM 2340 N N . ASP A 1 311 ? 21.599 17.583 14.533 1.00 88.38 311 ASP A N 1
ATOM 2341 C CA . ASP A 1 311 ? 22.389 16.555 13.851 1.00 88.38 311 ASP A CA 1
ATOM 2342 C C . ASP A 1 311 ? 21.524 15.393 13.313 1.00 88.38 311 ASP A C 1
ATOM 2344 O O . ASP A 1 311 ? 22.029 14.451 12.696 1.00 88.38 311 ASP A O 1
ATOM 2348 N N . GLY A 1 312 ? 20.205 15.429 13.534 1.00 86.38 312 GLY A N 1
ATOM 2349 C CA . GLY A 1 312 ? 19.257 14.412 13.077 1.00 86.38 312 GLY A CA 1
ATOM 2350 C C . GLY A 1 312 ? 19.134 13.179 13.984 1.00 86.38 312 GLY A C 1
ATOM 2351 O O . GLY A 1 312 ? 18.420 12.229 13.622 1.00 86.38 312 GLY A O 1
ATOM 2352 N N . ASN A 1 313 ? 19.768 13.171 15.159 1.00 85.25 313 ASN A N 1
ATOM 2353 C CA . ASN A 1 313 ? 19.636 12.100 16.144 1.00 85.25 313 ASN A CA 1
ATOM 2354 C C . ASN A 1 313 ? 18.318 12.224 16.904 1.00 85.25 313 ASN A C 1
ATOM 2356 O O . ASN A 1 313 ? 17.841 13.315 17.194 1.00 85.25 313 ASN A O 1
ATOM 2360 N N . VAL A 1 314 ? 17.725 11.086 17.269 1.00 86.62 314 VAL A N 1
ATOM 2361 C CA . VAL A 1 314 ? 16.473 11.079 18.035 1.00 86.62 314 VAL A CA 1
ATOM 2362 C C . VAL A 1 314 ? 16.737 11.515 19.476 1.00 86.62 314 VAL A C 1
ATOM 2364 O O . VAL A 1 314 ? 17.483 10.854 20.200 1.00 86.62 314 VAL A O 1
ATOM 2367 N N . ILE A 1 315 ? 16.069 12.586 19.907 1.00 90.19 315 ILE A N 1
ATOM 2368 C CA . ILE A 1 315 ? 16.084 13.057 21.291 1.00 90.19 315 ILE A CA 1
ATOM 2369 C C . ILE A 1 315 ? 15.156 12.153 22.101 1.00 90.19 315 ILE A C 1
ATOM 2371 O O . ILE A 1 315 ? 13.942 12.118 21.884 1.00 90.19 315 ILE A O 1
ATOM 2375 N N . LYS A 1 316 ? 15.730 11.415 23.051 1.00 88.12 316 LYS A N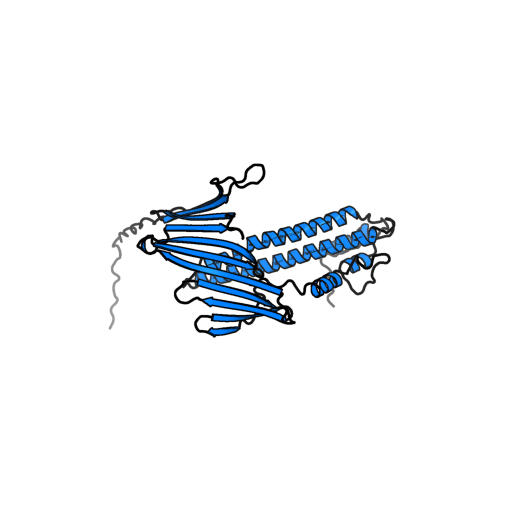 1
ATOM 2376 C CA . LYS A 1 316 ? 14.973 10.510 23.918 1.00 88.12 316 LYS A CA 1
ATOM 2377 C C . LYS A 1 316 ? 13.866 11.272 24.662 1.00 88.12 316 LYS A C 1
ATOM 2379 O O . LYS A 1 316 ? 14.087 12.377 25.144 1.00 88.12 316 LYS A O 1
ATOM 2384 N N . ASP A 1 317 ? 12.682 10.667 24.738 1.00 88.19 317 ASP A N 1
ATOM 2385 C CA . ASP A 1 317 ? 11.504 11.162 25.470 1.00 88.19 317 ASP A CA 1
ATOM 2386 C C . ASP A 1 317 ? 10.913 12.500 24.976 1.00 88.19 317 ASP A C 1
ATOM 2388 O O . ASP A 1 317 ? 9.925 12.981 25.533 1.00 88.19 317 ASP A O 1
ATOM 2392 N N . LYS A 1 318 ? 11.442 13.080 23.890 1.00 91.69 318 LYS A N 1
ATOM 2393 C CA . LYS A 1 318 ? 10.874 14.266 23.245 1.00 91.69 318 LYS A CA 1
ATOM 2394 C C . LYS A 1 318 ? 10.132 13.869 21.971 1.00 91.69 318 LYS A C 1
ATOM 2396 O O . LYS A 1 318 ? 10.631 13.091 21.157 1.00 91.69 318 LYS A O 1
ATOM 2401 N N . ARG A 1 319 ? 8.927 14.412 21.795 1.00 92.31 319 ARG A N 1
ATOM 2402 C CA . ARG A 1 319 ? 8.080 14.160 20.627 1.00 92.31 319 ARG A CA 1
ATOM 2403 C C . ARG A 1 319 ? 7.590 15.460 20.021 1.00 92.31 319 ARG A C 1
ATOM 2405 O O . ARG A 1 319 ? 7.149 16.344 20.754 1.00 92.31 319 ARG A O 1
ATOM 2412 N N . ASP A 1 320 ? 7.583 15.509 18.700 1.00 90.12 320 ASP A N 1
ATOM 2413 C CA . ASP A 1 320 ? 7.003 16.607 17.940 1.00 90.12 320 ASP A CA 1
ATOM 2414 C C . ASP A 1 320 ? 5.601 16.203 17.489 1.00 90.12 320 ASP A C 1
ATOM 2416 O O . ASP A 1 320 ? 5.387 15.104 16.968 1.00 90.12 320 ASP A O 1
ATOM 2420 N N . THR A 1 321 ? 4.623 17.073 17.736 1.00 91.25 321 THR A N 1
ATOM 2421 C CA . THR A 1 321 ? 3.256 16.869 17.245 1.00 91.25 321 THR A CA 1
ATOM 2422 C C . THR A 1 321 ? 3.208 17.332 15.800 1.00 91.25 321 THR A C 1
ATOM 2424 O O . THR A 1 321 ? 3.427 18.510 15.532 1.00 91.25 321 THR A O 1
ATOM 2427 N N . THR A 1 322 ? 2.952 16.407 14.881 1.00 79.62 322 THR A N 1
ATOM 2428 C CA . THR A 1 322 ? 2.873 16.713 13.447 1.00 79.62 322 THR A CA 1
ATOM 2429 C C . THR A 1 322 ? 1.459 17.065 13.019 1.00 79.62 322 THR A C 1
ATOM 2431 O O . THR A 1 322 ? 1.291 17.841 12.088 1.00 79.62 322 THR A O 1
ATOM 2434 N N . ASP A 1 323 ? 0.457 16.496 13.690 1.00 77.94 323 ASP A N 1
ATOM 2435 C CA . ASP A 1 323 ? -0.952 16.757 13.408 1.00 77.94 323 ASP A CA 1
ATOM 2436 C C . ASP A 1 323 ? -1.792 16.623 14.687 1.00 77.94 323 ASP A C 1
ATOM 2438 O O . ASP A 1 323 ? -1.478 15.820 15.577 1.00 77.94 323 ASP A O 1
ATOM 2442 N N . MET A 1 324 ? -2.849 17.424 14.783 1.00 83.38 324 MET A N 1
ATOM 2443 C CA . MET A 1 324 ? -3.841 17.350 15.844 1.00 83.38 324 MET A CA 1
ATOM 2444 C C . MET A 1 324 ? -5.204 17.817 15.329 1.00 83.38 324 MET A C 1
ATOM 2446 O O . MET A 1 324 ? -5.399 18.995 15.025 1.00 83.38 324 MET A O 1
ATOM 2450 N N . VAL A 1 325 ? -6.178 16.912 15.357 1.00 80.56 325 VAL A N 1
ATOM 2451 C CA . VAL A 1 325 ? -7.571 17.184 14.995 1.00 80.56 325 VAL A CA 1
ATOM 2452 C C . VAL A 1 325 ? -8.442 17.065 16.238 1.00 80.56 325 VAL A C 1
ATOM 2454 O O . VAL A 1 325 ? -8.357 16.094 16.991 1.00 80.56 325 VAL A O 1
ATOM 2457 N N . LYS A 1 326 ? -9.299 18.064 16.458 1.00 86.31 326 LYS A N 1
ATOM 2458 C CA . LYS A 1 326 ? -10.307 18.059 17.523 1.00 86.31 326 LYS A CA 1
ATOM 2459 C C . LYS A 1 326 ? -11.685 18.236 16.910 1.00 86.31 326 LYS A C 1
ATOM 2461 O O . LYS A 1 326 ? -11.922 19.218 16.210 1.00 86.31 326 LYS A O 1
ATOM 2466 N N . THR A 1 327 ? -12.596 17.324 17.210 1.00 83.69 327 THR A N 1
ATOM 2467 C CA . THR A 1 327 ? -13.996 17.402 16.781 1.00 83.69 327 THR A CA 1
ATOM 2468 C C . THR A 1 327 ? -14.894 17.575 17.999 1.00 83.69 327 THR A C 1
ATOM 2470 O O . THR A 1 327 ? -14.756 16.873 19.002 1.00 83.69 327 THR A O 1
ATOM 2473 N N . GLY A 1 328 ? -15.772 18.581 17.926 1.00 70.00 328 GLY A N 1
ATOM 2474 C CA . GLY A 1 328 ? -16.639 18.991 19.029 1.00 70.00 328 GLY A CA 1
ATOM 2475 C C . GLY A 1 328 ? -17.741 17.982 19.352 1.00 70.00 328 GLY A C 1
ATOM 2476 O O . GLY A 1 328 ? -18.032 17.080 18.568 1.00 70.00 328 GLY A O 1
ATOM 2477 N N . ALA A 1 329 ? -18.355 18.165 20.523 1.00 57.88 329 ALA A N 1
ATOM 2478 C CA . ALA A 1 329 ? -19.459 17.343 21.000 1.00 57.88 329 ALA A CA 1
ATOM 2479 C C . ALA A 1 329 ? -20.641 17.349 20.017 1.00 57.88 329 ALA A C 1
ATOM 2481 O O . ALA A 1 329 ? -20.949 18.367 19.390 1.00 57.88 329 ALA A O 1
ATOM 2482 N N . SER A 1 330 ? -21.344 16.217 19.932 1.00 50.09 330 SER A N 1
ATOM 2483 C CA . SER A 1 330 ? -22.656 16.168 19.292 1.00 50.09 330 SER A CA 1
ATOM 2484 C C . SER A 1 330 ? -23.562 17.151 20.030 1.00 50.09 330 SER A C 1
ATOM 2486 O O . SER A 1 330 ? -23.842 16.976 21.217 1.00 50.09 330 SER A O 1
ATOM 2488 N N . THR A 1 331 ? -23.995 18.218 19.361 1.00 42.06 331 THR A N 1
ATOM 2489 C CA . THR A 1 331 ? -25.059 19.057 19.897 1.00 42.06 331 THR A CA 1
ATOM 2490 C C . THR A 1 331 ? -26.319 18.204 19.888 1.00 42.06 331 THR A C 1
ATOM 2492 O O . THR A 1 331 ? -26.989 18.068 18.866 1.00 42.06 331 THR A O 1
ATOM 2495 N N . THR A 1 332 ? -26.662 17.604 21.031 1.00 46.72 332 THR A N 1
ATOM 2496 C CA . THR A 1 332 ? -28.046 17.198 21.273 1.00 46.72 332 THR A CA 1
ATOM 2497 C C . THR A 1 332 ? -28.871 18.451 21.067 1.00 46.72 332 THR A C 1
ATOM 2499 O O . THR A 1 332 ? -28.838 19.366 21.891 1.00 46.72 332 THR A O 1
ATOM 2502 N N . SER A 1 333 ? -29.551 18.528 19.924 1.00 42.66 333 SER A N 1
ATOM 2503 C CA . SER A 1 333 ? -30.590 19.514 19.700 1.00 42.66 333 SER A CA 1
ATOM 2504 C C . SER A 1 333 ? -31.529 19.331 20.881 1.00 42.66 333 SER A C 1
ATOM 2506 O O . SER A 1 333 ? -32.129 18.264 21.020 1.00 42.66 333 SER A O 1
ATOM 2508 N N . ALA A 1 334 ? -31.573 20.308 21.791 1.00 41.78 334 ALA A N 1
ATOM 2509 C CA . ALA A 1 334 ? -32.585 20.322 22.831 1.00 41.78 334 ALA A CA 1
ATOM 2510 C C . ALA A 1 334 ? -33.903 20.050 22.113 1.00 41.78 334 ALA A C 1
ATOM 2512 O O . ALA A 1 334 ? -34.179 20.721 21.115 1.00 41.78 334 ALA A O 1
ATOM 2513 N N . SER A 1 335 ? -34.637 19.015 22.531 1.00 45.03 335 SER A N 1
ATOM 2514 C CA . SER A 1 335 ? -35.934 18.708 21.949 1.00 45.03 335 SER A CA 1
ATOM 2515 C C . SER A 1 335 ? -36.715 20.012 21.948 1.00 45.03 335 SER A C 1
ATOM 2517 O O . SER A 1 335 ? -37.082 20.511 23.014 1.00 45.03 335 SER A O 1
ATOM 2519 N N . ALA A 1 336 ? -36.889 20.616 20.774 1.00 40.00 336 ALA A N 1
ATOM 2520 C CA . ALA A 1 336 ? -37.799 21.724 20.644 1.00 40.00 336 ALA A CA 1
ATOM 2521 C C . ALA A 1 336 ? -39.136 21.134 21.069 1.00 40.00 336 ALA A C 1
ATOM 2523 O O . ALA A 1 336 ? -39.647 20.232 20.404 1.00 40.00 336 ALA A O 1
ATOM 2524 N N . THR A 1 337 ? -39.643 21.558 22.227 1.00 45.16 337 THR A N 1
ATOM 2525 C CA . THR A 1 337 ? -41.024 21.296 22.604 1.00 45.16 337 THR A CA 1
ATOM 2526 C C . THR A 1 337 ? -41.844 21.663 21.372 1.00 45.16 337 THR A C 1
ATOM 2528 O O . THR A 1 337 ? -41.747 22.816 20.934 1.00 45.16 337 THR A O 1
ATOM 2531 N N . PRO A 1 338 ? -42.546 20.711 20.731 1.00 44.91 338 PRO A N 1
ATOM 2532 C CA . PRO A 1 338 ? -43.306 21.027 19.536 1.00 44.91 338 PRO A CA 1
ATOM 2533 C C . PRO A 1 338 ? -44.242 22.182 19.900 1.00 44.91 338 PRO A C 1
ATOM 2535 O O . PRO A 1 338 ? -44.831 22.143 20.985 1.00 44.91 338 PRO A O 1
ATOM 2538 N N . PRO A 1 339 ? -44.339 23.238 19.074 1.00 40.38 339 PRO A N 1
ATOM 2539 C CA . PRO A 1 339 ? -45.206 24.358 19.390 1.00 40.38 339 PRO A CA 1
ATOM 2540 C C . PRO A 1 339 ? -46.604 23.806 19.646 1.00 40.38 339 PRO A C 1
ATOM 2542 O O . PRO A 1 339 ? -47.172 23.120 18.792 1.00 40.38 339 PRO A O 1
ATOM 2545 N N . THR A 1 340 ? -47.139 24.071 20.838 1.00 40.78 340 THR A N 1
ATOM 2546 C CA . THR A 1 340 ? -48.531 23.785 21.165 1.00 40.78 340 THR A CA 1
ATOM 2547 C C . THR A 1 340 ? -49.386 24.502 20.127 1.00 40.78 340 THR A C 1
ATOM 2549 O O . THR A 1 340 ? -49.550 25.719 20.179 1.00 40.78 340 THR A O 1
ATOM 2552 N N . ARG A 1 341 ? -49.894 23.764 19.134 1.00 36.28 341 ARG A N 1
ATOM 2553 C CA . ARG A 1 341 ? -50.917 24.274 18.225 1.00 36.28 341 ARG A CA 1
ATOM 2554 C C . ARG A 1 341 ? -52.200 24.417 19.031 1.00 36.28 341 ARG A C 1
ATOM 2556 O O . ARG A 1 341 ? -52.915 23.441 19.244 1.00 36.28 341 ARG A O 1
ATOM 2563 N N . THR A 1 342 ? -52.493 25.631 19.470 1.00 38.28 342 THR A N 1
ATOM 2564 C CA . THR A 1 342 ? -53.846 26.016 19.862 1.00 38.28 342 THR A CA 1
ATOM 2565 C C . THR A 1 342 ? -54.680 26.042 18.585 1.00 38.28 342 THR A C 1
ATOM 2567 O O . THR A 1 342 ? -54.577 26.967 17.783 1.00 38.28 342 THR A O 1
ATOM 2570 N N . TYR A 1 343 ? -55.457 24.988 18.343 1.00 38.91 343 TYR A N 1
ATOM 2571 C CA . TYR A 1 343 ? -56.495 25.024 17.320 1.00 38.91 343 TYR A CA 1
ATOM 2572 C C . TYR A 1 343 ? -57.611 25.934 17.836 1.00 38.91 343 TYR A C 1
ATOM 2574 O O . TYR A 1 343 ? -58.261 25.612 18.830 1.00 38.91 343 TYR A O 1
ATOM 2582 N N . ALA A 1 344 ? -57.803 27.086 17.191 1.00 37.72 344 ALA A N 1
ATOM 2583 C CA . ALA A 1 344 ? -59.028 27.855 17.340 1.00 37.72 344 ALA A CA 1
ATOM 2584 C C . ALA A 1 344 ? -60.169 27.008 16.763 1.00 37.72 344 ALA A C 1
ATOM 2586 O O . ALA A 1 344 ? -60.156 26.656 15.583 1.00 37.72 344 ALA A O 1
ATOM 2587 N N . ALA A 1 345 ? -61.104 26.611 17.621 1.00 45.66 345 ALA A N 1
ATOM 2588 C CA . ALA A 1 345 ? -62.315 25.915 17.228 1.00 45.66 345 ALA A CA 1
ATOM 2589 C C . ALA A 1 345 ? -63.311 26.931 16.659 1.00 45.66 345 ALA A C 1
ATOM 2591 O O . ALA A 1 345 ? -64.233 27.327 17.352 1.00 45.66 345 ALA A O 1
ATOM 2592 N N . ASP A 1 346 ? -63.100 27.341 15.410 1.00 50.34 346 ASP A N 1
ATOM 2593 C CA . ASP A 1 346 ? -64.113 28.015 14.597 1.00 50.34 346 ASP A CA 1
ATOM 2594 C C . ASP A 1 346 ? -64.205 27.273 13.261 1.00 50.34 346 ASP A C 1
ATOM 2596 O O . ASP A 1 346 ? -63.493 27.559 12.298 1.00 50.34 346 ASP A O 1
ATOM 2600 N N . ALA A 1 347 ? -65.056 26.251 13.233 1.00 42.50 347 ALA A N 1
ATOM 2601 C CA . ALA A 1 347 ? -65.556 25.662 12.003 1.00 42.50 347 ALA A CA 1
ATOM 2602 C C . ALA A 1 347 ? -67.036 25.327 12.203 1.00 42.50 347 ALA A C 1
ATOM 2604 O O . ALA A 1 347 ? -67.391 24.461 13.006 1.00 42.50 347 ALA A O 1
ATOM 2605 N N . ASP A 1 348 ? -67.867 26.069 11.474 1.00 44.22 348 ASP A N 1
ATOM 2606 C CA . ASP A 1 348 ? -69.306 25.882 11.329 1.00 44.22 348 ASP A CA 1
ATOM 2607 C C . ASP A 1 348 ? -69.680 24.433 10.955 1.00 44.22 348 ASP A C 1
ATOM 2609 O O . ASP A 1 348 ? -68.958 23.769 10.202 1.00 44.22 348 ASP A O 1
ATOM 2613 N N . PRO A 1 349 ? -70.835 23.930 11.427 1.00 49.62 349 PRO A N 1
ATOM 2614 C CA . PRO A 1 349 ? -71.329 22.612 11.059 1.00 49.62 349 PRO A CA 1
ATOM 2615 C C . PRO A 1 349 ? -71.857 22.602 9.615 1.00 49.62 349 PRO A C 1
ATOM 2617 O O . PRO A 1 349 ? -72.790 23.320 9.267 1.00 49.62 349 PRO A O 1
ATOM 2620 N N . ILE A 1 350 ? -71.292 21.726 8.780 1.00 43.84 350 ILE A N 1
ATOM 2621 C CA . ILE A 1 350 ? -71.825 21.410 7.449 1.00 43.84 350 ILE A CA 1
ATOM 2622 C C . ILE A 1 350 ? -73.115 20.594 7.614 1.00 43.84 350 ILE A C 1
ATOM 2624 O O . ILE A 1 350 ? -73.100 19.473 8.131 1.00 43.84 350 ILE A O 1
ATOM 2628 N N . GLU A 1 351 ? -74.227 21.164 7.149 1.00 46.47 351 GLU A N 1
ATOM 2629 C CA . GLU A 1 351 ? -75.520 20.497 7.009 1.00 46.47 351 GLU A CA 1
ATOM 2630 C C . GLU A 1 351 ? -75.424 19.281 6.071 1.00 46.47 351 GLU A C 1
ATOM 2632 O O . GLU A 1 351 ? -74.899 19.352 4.959 1.00 46.47 351 GLU A O 1
ATOM 2637 N N . ARG A 1 352 ? -75.968 18.143 6.519 1.00 47.22 352 ARG A N 1
ATOM 2638 C CA . ARG A 1 352 ? -76.201 16.959 5.683 1.00 47.22 352 ARG A CA 1
ATOM 2639 C C . ARG A 1 352 ? -77.496 17.144 4.881 1.00 47.22 352 ARG A C 1
ATOM 2641 O O . ARG A 1 352 ? -78.544 17.289 5.512 1.00 47.22 352 ARG A O 1
ATOM 2648 N N . PRO A 1 353 ? -77.490 17.028 3.542 1.00 47.75 353 PRO A N 1
ATOM 2649 C CA . PRO A 1 353 ? -78.721 16.810 2.799 1.00 47.75 353 PRO A CA 1
ATOM 2650 C C . PRO A 1 353 ? -79.160 15.347 2.952 1.00 47.75 353 PRO A C 1
ATOM 2652 O O . PRO A 1 353 ? -78.357 14.420 2.827 1.00 47.75 353 PRO A O 1
ATOM 2655 N N . GLY A 1 354 ? -80.437 15.158 3.283 1.00 50.00 354 GLY A N 1
ATOM 2656 C CA . GLY A 1 354 ? -81.079 13.850 3.361 1.00 50.00 354 GLY A CA 1
ATOM 2657 C C . GLY A 1 354 ? -81.387 13.245 1.991 1.00 50.00 354 GLY A C 1
ATOM 2658 O O . GLY A 1 354 ? -81.308 13.923 0.968 1.00 50.00 354 GLY A O 1
ATOM 2659 N N . GLY A 1 355 ? -81.797 11.978 2.007 1.00 48.12 355 GLY A N 1
ATOM 2660 C CA . GLY A 1 355 ? -82.437 11.327 0.868 1.00 48.12 355 GLY A CA 1
ATOM 2661 C C . GLY A 1 355 ? -82.145 9.834 0.780 1.00 48.12 355 GLY A C 1
ATOM 2662 O O . GLY A 1 355 ? -81.117 9.475 0.225 1.00 48.12 355 GLY A O 1
ATOM 2663 N N . GLU A 1 356 ? -83.083 9.062 1.342 1.00 43.59 356 GLU A N 1
ATOM 2664 C CA . GLU A 1 356 ? -83.548 7.695 0.996 1.00 43.59 356 GLU A CA 1
ATOM 2665 C C . GLU A 1 356 ? -82.566 6.520 0.850 1.00 43.59 356 GLU A C 1
ATOM 2667 O O . GLU A 1 356 ? -81.711 6.505 -0.061 1.00 43.59 356 GLU A O 1
#

Nearest PDB structures (foldseek):
  3tzg-assembly1_A  TM=5.138E-01  e=2.145E-02  Phocaeicola vulgatus ATCC 8482
  3blc-assembly1_A  TM=3.790E-01  e=6.958E-01  Escherichia coli K-12
  3bs6-assembly1_A  TM=3.795E-01  e=1.232E+00  Escherichia coli
  4qky-assembly1_A  TM=2.302E-01  e=6.162E+00  Bordetella pertussis Tohama I
  4c00-assembly1_A  TM=2.296E-01  e=6.490E+00  Escherichia coli

Radius of gyration: 32.39 Å; Cα contacts (8 Å, |Δi|>4): 513; chains: 1; bounding box: 111×59×86 Å